Protein AF-A0A7L7L182-F1 (afdb_monomer)

InterPro domains:
  IPR011465 Protein of unknown function DUF1571 [PF07608] (15-126)
  IPR018392 LysM domain [PF01476] (135-178)
  IPR018392 LysM domain [PS51782] (133-177)
  IPR018392 LysM domain [SM00257] (134-178)
  IPR018392 LysM domain [cd00118] (135-177)
  IPR036779 LysM domain superfamily [G3DSA:3.10.350.10] (133-178)
  IPR036779 LysM domain superfamily [SSF54106] (133-178)

Radius of gyration: 18.51 Å; Cα contacts (8 Å, |Δi|>4): 443; chains: 1; bounding box: 41×44×46 Å

pLDDT: mean 95.3, std 3.9, range [69.94, 98.88]

Structure (mmCIF, N/CA/C/O backbone):
data_AF-A0A7L7L182-F1
#
_entry.id   AF-A0A7L7L182-F1
#
loop_
_atom_site.group_PDB
_atom_site.id
_atom_site.type_symbol
_atom_site.label_atom_id
_atom_site.label_alt_id
_atom_site.label_comp_id
_atom_site.label_asym_id
_atom_site.label_entity_id
_atom_site.label_seq_id
_atom_site.pdbx_PDB_ins_code
_atom_site.Cartn_x
_atom_site.Cartn_y
_atom_site.Cartn_z
_atom_site.occupancy
_atom_site.B_iso_or_equiv
_atom_site.auth_seq_id
_atom_site.auth_comp_id
_atom_site.auth_asym_id
_atom_site.auth_atom_id
_atom_site.pdbx_PDB_model_num
ATOM 1 N N . MET A 1 1 ? -1.180 -6.495 -11.553 1.00 95.94 1 MET A N 1
ATOM 2 C CA . MET A 1 1 ? -2.083 -6.168 -10.431 1.00 95.94 1 MET A CA 1
ATOM 3 C C . MET A 1 1 ? -3.280 -5.394 -10.960 1.00 95.94 1 MET A C 1
ATOM 5 O O . MET A 1 1 ? -3.094 -4.509 -11.789 1.00 95.94 1 MET A O 1
ATOM 9 N N . LYS A 1 2 ? -4.484 -5.739 -10.506 1.00 97.56 2 LYS A N 1
ATOM 10 C CA . LYS A 1 2 ? -5.722 -4.986 -10.749 1.00 97.56 2 LYS A CA 1
ATOM 11 C C . LYS A 1 2 ? -6.241 -4.442 -9.426 1.00 97.56 2 LYS A C 1
ATOM 13 O O . LYS A 1 2 ? -6.093 -5.118 -8.407 1.00 97.56 2 LYS A O 1
ATOM 18 N N . ASP A 1 3 ? -6.824 -3.253 -9.447 1.00 96.81 3 ASP A N 1
ATOM 19 C CA . ASP A 1 3 ? -7.339 -2.599 -8.250 1.00 96.81 3 ASP A CA 1
ATOM 20 C C . ASP A 1 3 ? -8.688 -1.911 -8.470 1.00 96.81 3 ASP A C 1
ATOM 22 O O . ASP A 1 3 ? -8.999 -1.447 -9.567 1.00 96.81 3 ASP A O 1
ATOM 26 N N . TRP A 1 4 ? -9.489 -1.868 -7.406 1.00 97.12 4 TRP A N 1
ATOM 27 C CA . TRP A 1 4 ? -10.745 -1.127 -7.325 1.00 97.12 4 TRP A CA 1
ATOM 28 C C . TRP A 1 4 ? -10.774 -0.346 -6.019 1.00 97.12 4 TRP A C 1
ATOM 30 O O . TRP A 1 4 ? -10.629 -0.937 -4.955 1.00 97.12 4 TRP A O 1
ATOM 40 N N . GLU A 1 5 ? -11.010 0.959 -6.083 1.00 96.50 5 GLU A N 1
ATOM 41 C CA . GLU A 1 5 ? -10.969 1.863 -4.929 1.00 96.50 5 GLU A CA 1
ATOM 42 C C . GLU A 1 5 ? -12.262 2.687 -4.853 1.00 96.50 5 GLU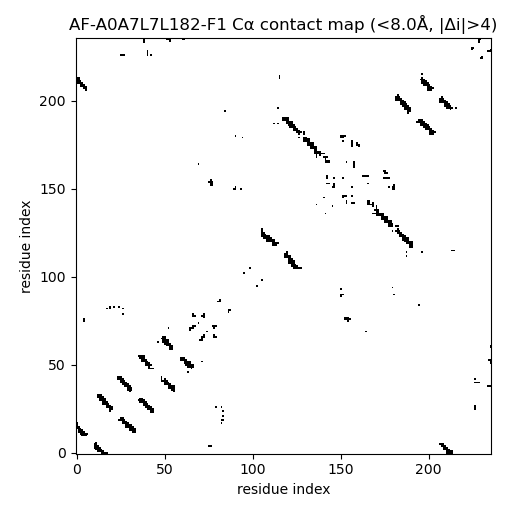 A C 1
ATOM 44 O O . GLU A 1 5 ? -12.635 3.357 -5.825 1.00 96.50 5 GLU A O 1
ATOM 49 N N . ARG A 1 6 ? -12.939 2.684 -3.699 1.00 95.44 6 ARG A N 1
ATOM 50 C CA . ARG A 1 6 ? -14.055 3.598 -3.416 1.00 95.44 6 ARG A CA 1
ATOM 51 C C . ARG A 1 6 ? -13.510 5.006 -3.181 1.00 95.44 6 ARG A C 1
ATOM 53 O O . ARG A 1 6 ? -12.700 5.209 -2.288 1.00 95.44 6 ARG A O 1
ATOM 60 N N . ARG A 1 7 ? -14.033 6.008 -3.893 1.00 86.19 7 ARG A N 1
ATOM 61 C CA . ARG A 1 7 ? -13.795 7.435 -3.594 1.00 86.19 7 ARG A CA 1
ATOM 62 C C . ARG A 1 7 ? -15.117 8.169 -3.401 1.00 86.19 7 ARG A C 1
ATOM 64 O O . ARG A 1 7 ? -16.138 7.704 -3.900 1.00 86.19 7 ARG A O 1
ATOM 71 N N . GLU A 1 8 ? -15.081 9.332 -2.740 1.00 73.12 8 GLU A N 1
ATOM 72 C CA . GLU A 1 8 ? -16.271 10.139 -2.385 1.00 73.12 8 GLU A CA 1
ATOM 73 C C . GLU A 1 8 ? -17.309 10.260 -3.515 1.00 73.12 8 GLU A C 1
ATOM 75 O O . GLU A 1 8 ? -18.500 10.170 -3.247 1.00 73.12 8 GLU A O 1
ATOM 80 N N . ASN A 1 9 ? -16.871 10.413 -4.773 1.00 69.94 9 ASN A N 1
ATOM 81 C CA . ASN A 1 9 ? -17.766 10.679 -5.907 1.00 69.94 9 ASN A CA 1
ATOM 82 C C . ASN A 1 9 ? -17.691 9.650 -7.049 1.00 69.94 9 ASN A C 1
ATOM 84 O O . ASN A 1 9 ? -18.385 9.811 -8.051 1.00 69.94 9 ASN A O 1
ATOM 88 N N . ARG A 1 10 ? -16.817 8.637 -6.961 1.00 76.44 10 ARG A N 1
ATO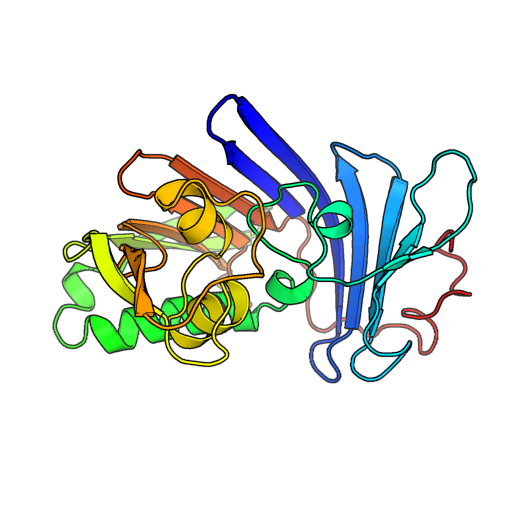M 89 C CA . ARG A 1 10 ? -16.668 7.596 -7.995 1.00 76.44 10 ARG A CA 1
ATOM 90 C C . ARG A 1 10 ? -15.825 6.428 -7.505 1.00 76.44 10 ARG A C 1
ATOM 92 O O . ARG A 1 10 ? -14.875 6.627 -6.753 1.00 76.44 10 ARG A O 1
ATOM 99 N N . ASN A 1 11 ? -16.093 5.240 -8.028 1.00 85.62 11 ASN A N 1
ATOM 100 C CA . ASN A 1 11 ? -15.135 4.144 -7.944 1.00 85.62 11 ASN A CA 1
ATOM 101 C C . ASN A 1 11 ? -14.026 4.365 -8.978 1.00 85.62 11 ASN A C 1
ATOM 103 O O . ASN A 1 11 ? -14.279 4.862 -10.079 1.00 85.62 11 ASN A O 1
ATOM 107 N N . ARG A 1 12 ? -12.792 4.022 -8.616 1.00 90.19 12 ARG A N 1
ATOM 108 C CA . ARG A 1 12 ? -11.666 3.954 -9.548 1.00 90.19 12 ARG A CA 1
ATOM 109 C C . ARG A 1 12 ? -11.323 2.500 -9.799 1.00 90.19 12 ARG A C 1
ATOM 111 O O . ARG A 1 12 ? -11.299 1.714 -8.862 1.00 90.19 12 ARG A O 1
ATOM 118 N N . GLU A 1 13 ? -10.996 2.203 -11.048 1.00 94.62 13 GLU A N 1
ATOM 119 C CA . GLU A 1 13 ? -10.344 0.959 -11.434 1.00 94.62 13 GLU A CA 1
ATOM 120 C C . GLU A 1 13 ? -8.912 1.252 -11.882 1.00 94.62 13 GLU A C 1
ATOM 122 O O . GLU A 1 13 ? -8.647 2.260 -12.554 1.00 94.62 13 GLU A O 1
ATOM 127 N N . GLY A 1 14 ? -7.998 0.370 -11.505 1.00 95.06 14 GLY A N 1
ATOM 128 C CA . GLY A 1 14 ? -6.592 0.425 -11.858 1.00 95.06 14 GLY A CA 1
ATOM 129 C C . GLY A 1 14 ? -6.098 -0.913 -12.388 1.00 95.06 14 GLY A C 1
ATOM 130 O O . GLY A 1 14 ? -6.619 -1.986 -12.081 1.00 95.06 14 GLY A O 1
ATOM 131 N N . GLU A 1 15 ? -5.093 -0.833 -13.249 1.00 97.31 15 GLU A N 1
ATOM 132 C CA . GLU A 1 15 ? -4.389 -1.993 -13.776 1.00 97.31 15 GLU A CA 1
ATOM 133 C C . GLU A 1 15 ? -2.936 -1.594 -13.989 1.00 97.31 15 GLU A C 1
ATOM 135 O O . GLU A 1 15 ? -2.656 -0.573 -14.621 1.00 97.31 15 GLU A O 1
ATOM 140 N N . GLN A 1 16 ? -2.016 -2.364 -13.419 1.00 96.25 16 GLN A N 1
ATOM 141 C CA . GLN A 1 16 ? -0.596 -2.035 -13.403 1.00 96.25 16 GLN A CA 1
ATOM 142 C C . GLN A 1 16 ? 0.287 -3.280 -13.363 1.00 96.25 16 GLN A C 1
ATOM 144 O O . GLN A 1 16 ? -0.064 -4.300 -12.762 1.00 96.25 16 GLN A O 1
ATOM 149 N N . HIS A 1 17 ? 1.457 -3.180 -13.984 1.00 97.12 17 HIS A N 1
ATOM 150 C CA . HIS A 1 17 ? 2.510 -4.188 -13.941 1.00 97.12 17 HIS A CA 1
ATOM 151 C C . HIS A 1 17 ? 3.592 -3.685 -12.998 1.00 97.12 17 HIS A C 1
ATOM 153 O O . HIS A 1 17 ? 4.127 -2.600 -13.202 1.00 97.12 17 HIS A O 1
ATOM 159 N N . ILE A 1 18 ? 3.883 -4.453 -11.952 1.00 96.50 18 ILE A N 1
ATOM 160 C CA . ILE A 1 18 ? 4.802 -4.040 -10.895 1.00 96.50 18 ILE A CA 1
ATOM 161 C C . ILE A 1 18 ? 5.918 -5.073 -10.803 1.00 96.50 18 ILE A C 1
ATOM 163 O O . ILE A 1 18 ? 5.650 -6.273 -10.780 1.00 96.50 18 ILE A O 1
ATOM 167 N N . LYS A 1 19 ? 7.158 -4.596 -10.719 1.00 97.19 19 LYS A N 1
ATOM 168 C CA . LYS A 1 19 ? 8.326 -5.396 -10.345 1.00 97.19 19 LYS A CA 1
ATOM 169 C C . LYS A 1 19 ? 8.918 -4.816 -9.074 1.00 97.19 19 LYS A C 1
ATOM 171 O O . LYS A 1 19 ? 9.042 -3.598 -8.955 1.00 97.19 19 LYS A O 1
ATOM 176 N N . VAL A 1 20 ? 9.298 -5.684 -8.144 1.00 96.62 20 VAL A N 1
ATOM 177 C CA . VAL A 1 20 ? 9.844 -5.278 -6.849 1.00 96.62 20 VAL A CA 1
ATOM 178 C C . VAL A 1 20 ? 11.090 -6.093 -6.534 1.00 96.62 20 VAL A C 1
ATOM 180 O O . VAL A 1 20 ? 11.053 -7.319 -6.594 1.00 96.62 20 VAL A O 1
ATOM 183 N N . ASN A 1 21 ? 12.165 -5.415 -6.140 1.00 96.00 21 ASN A N 1
ATOM 184 C CA . ASN A 1 21 ? 13.260 -6.019 -5.385 1.00 96.00 21 ASN A CA 1
ATOM 185 C C . ASN A 1 21 ? 13.066 -5.668 -3.905 1.00 96.00 21 ASN A C 1
ATOM 187 O O . ASN A 1 21 ? 12.826 -4.507 -3.586 1.00 96.00 21 ASN A O 1
ATOM 191 N N . ILE A 1 22 ? 13.129 -6.647 -2.998 1.00 92.94 22 ILE A N 1
ATOM 192 C CA . ILE A 1 22 ? 12.783 -6.429 -1.579 1.00 92.94 22 ILE A CA 1
ATOM 193 C C . ILE A 1 22 ? 13.937 -5.809 -0.791 1.00 92.94 22 ILE A C 1
ATOM 195 O O . ILE A 1 22 ? 13.710 -4.940 0.050 1.00 92.94 22 ILE A O 1
ATOM 199 N N . SER A 1 23 ? 15.167 -6.258 -1.047 1.00 92.31 23 SER A N 1
ATOM 200 C CA . SER A 1 23 ? 16.356 -5.811 -0.324 1.00 92.31 23 SER A CA 1
ATOM 201 C C . SER A 1 23 ? 17.552 -5.727 -1.276 1.00 92.31 23 SER A C 1
ATOM 203 O O . SER A 1 23 ? 18.000 -6.767 -1.766 1.00 92.31 23 SER A O 1
ATOM 205 N N . PRO A 1 24 ? 18.061 -4.519 -1.582 1.00 93.62 24 PRO A N 1
ATOM 206 C CA . PRO A 1 24 ? 17.484 -3.201 -1.254 1.00 93.62 24 PRO A CA 1
ATOM 207 C C . PRO A 1 24 ? 16.100 -2.985 -1.895 1.00 93.62 24 PRO A C 1
ATOM 209 O O . PRO A 1 24 ? 15.806 -3.586 -2.926 1.00 93.62 24 PRO A O 1
ATOM 212 N N . PHE A 1 25 ? 15.246 -2.130 -1.320 1.00 95.50 25 PHE A N 1
ATOM 213 C CA . PHE A 1 25 ? 13.906 -1.925 -1.880 1.00 95.50 25 PHE A CA 1
ATOM 214 C C . PHE A 1 25 ? 13.987 -1.143 -3.197 1.00 95.50 25 PHE A C 1
ATOM 216 O O . PHE A 1 25 ? 14.401 0.016 -3.202 1.00 95.50 25 PHE A O 1
ATOM 223 N N . TRP A 1 26 ? 13.587 -1.759 -4.307 1.00 97.00 26 TRP A N 1
ATOM 224 C CA . TRP A 1 26 ? 13.453 -1.117 -5.618 1.00 97.00 26 TRP A CA 1
ATOM 225 C C . TRP A 1 26 ? 12.103 -1.472 -6.215 1.00 97.00 26 TRP A C 1
ATOM 227 O O . TRP A 1 26 ? 11.601 -2.577 -6.013 1.00 97.00 26 TRP A O 1
ATOM 237 N N . VAL A 1 27 ? 11.528 -0.553 -6.977 1.00 97.25 27 VAL A N 1
ATOM 238 C CA . VAL A 1 27 ? 10.212 -0.751 -7.572 1.00 97.25 27 VAL A CA 1
ATOM 239 C C . VAL A 1 27 ? 10.144 -0.102 -8.941 1.00 97.25 27 VAL A C 1
ATOM 241 O O . VAL A 1 27 ? 10.556 1.041 -9.135 1.00 97.25 27 VAL A O 1
ATOM 244 N N . TYR A 1 28 ? 9.609 -0.869 -9.878 1.00 97.75 28 TYR A N 1
ATOM 245 C CA . TYR A 1 28 ? 9.181 -0.410 -11.184 1.00 97.75 28 TYR A CA 1
ATOM 246 C C . TYR A 1 28 ? 7.677 -0.644 -11.295 1.00 97.75 28 TYR A C 1
ATOM 248 O O . TYR A 1 28 ? 7.191 -1.719 -10.931 1.00 97.75 28 TYR A O 1
ATOM 256 N N . ALA A 1 29 ? 6.949 0.345 -11.800 1.00 97.25 29 ALA A N 1
ATOM 257 C CA . ALA A 1 29 ? 5.527 0.240 -12.080 1.00 97.25 29 ALA A CA 1
ATOM 258 C C . ALA A 1 29 ? 5.217 0.795 -13.471 1.00 97.25 29 ALA A C 1
ATOM 260 O O . ALA A 1 29 ? 5.574 1.928 -13.781 1.00 97.25 29 ALA A O 1
ATOM 261 N N . TYR A 1 30 ? 4.499 0.014 -14.272 1.00 97.44 30 TYR A N 1
ATOM 262 C CA . TYR A 1 30 ? 3.854 0.449 -15.507 1.00 97.44 30 TYR A CA 1
ATOM 263 C C . TYR A 1 30 ? 2.346 0.499 -15.289 1.00 97.44 30 TYR A C 1
ATOM 265 O O . TYR A 1 30 ? 1.744 -0.480 -14.840 1.00 97.44 30 TYR A O 1
ATOM 273 N N . ILE A 1 31 ? 1.720 1.614 -15.645 1.00 96.62 31 ILE A N 1
ATOM 274 C CA . ILE A 1 31 ? 0.282 1.818 -15.499 1.00 96.62 31 ILE A CA 1
ATOM 275 C C . ILE A 1 31 ? -0.411 1.469 -16.817 1.00 96.62 31 ILE A C 1
ATOM 277 O O . ILE A 1 31 ? -0.198 2.118 -17.838 1.00 96.62 31 ILE A O 1
ATOM 281 N N . ALA A 1 32 ? -1.284 0.463 -16.797 1.00 97.19 32 ALA A N 1
ATOM 282 C CA . ALA A 1 32 ? -2.162 0.125 -17.916 1.00 97.19 32 ALA A CA 1
ATOM 283 C C . ALA A 1 32 ? -3.500 0.883 -17.839 1.00 97.19 32 ALA A C 1
ATOM 285 O O . ALA A 1 32 ? -4.058 1.247 -18.875 1.00 97.19 32 ALA A O 1
ATOM 286 N N . LYS A 1 33 ? -3.996 1.163 -16.622 1.00 94.94 33 LYS A N 1
ATOM 287 C CA . LYS A 1 33 ? -5.188 1.988 -16.348 1.00 94.94 33 LYS A CA 1
ATOM 288 C C . LYS A 1 33 ? -5.035 2.800 -15.053 1.00 94.94 33 LYS A C 1
ATOM 290 O O . LYS A 1 33 ? -4.471 2.289 -14.088 1.00 94.94 33 LYS A O 1
ATOM 295 N N . PRO A 1 34 ? -5.592 4.025 -14.977 1.00 91.75 34 PRO A N 1
ATOM 296 C CA . PRO A 1 34 ? -6.265 4.761 -16.055 1.00 91.75 34 PRO A CA 1
ATOM 297 C C . PRO A 1 34 ? -5.287 5.489 -16.995 1.00 91.75 34 PRO A C 1
ATOM 299 O O . PRO A 1 34 ? -5.640 5.793 -18.130 1.00 91.75 34 PRO A O 1
ATOM 302 N N . SER A 1 35 ? -4.059 5.749 -16.543 1.00 92.94 35 SER A N 1
ATOM 303 C CA . SER A 1 35 ? -3.058 6.533 -17.276 1.00 92.94 35 SER A CA 1
ATOM 304 C C . SER A 1 35 ? -2.110 5.618 -18.047 1.00 92.94 35 SER A C 1
ATOM 306 O O . SER A 1 35 ? -0.971 5.406 -17.636 1.00 92.94 35 SER A O 1
ATOM 308 N N . LYS A 1 36 ? -2.611 5.022 -19.134 1.00 95.44 36 LYS A N 1
ATOM 309 C CA . LYS A 1 36 ? -1.870 4.022 -19.911 1.00 95.44 36 LYS A CA 1
ATOM 310 C C . LYS A 1 36 ? -0.493 4.537 -20.350 1.00 95.44 36 LYS A C 1
ATOM 312 O O . LYS A 1 36 ? -0.388 5.573 -21.004 1.00 95.44 36 LYS A O 1
ATOM 317 N N . GLY A 1 37 ? 0.540 3.755 -20.056 1.00 95.62 37 GLY A N 1
ATOM 318 C CA . GLY A 1 37 ? 1.919 4.023 -20.455 1.00 95.62 37 GLY A CA 1
ATOM 319 C C . GLY A 1 37 ? 2.714 4.879 -19.477 1.00 95.62 37 GLY A C 1
ATOM 320 O O . GLY A 1 37 ? 3.901 5.068 -19.706 1.00 95.62 37 GLY A O 1
ATOM 321 N N . VAL A 1 38 ? 2.108 5.364 -18.386 1.00 96.25 38 VAL A N 1
ATOM 322 C CA . VAL A 1 38 ? 2.893 5.978 -17.308 1.00 96.25 38 VAL A CA 1
ATOM 323 C C . VAL A 1 38 ? 3.812 4.922 -16.703 1.00 96.25 38 VAL A C 1
ATOM 325 O O . VAL A 1 38 ? 3.350 3.841 -16.331 1.00 96.25 38 VAL A O 1
ATOM 328 N N . GLU A 1 39 ? 5.089 5.257 -16.561 1.00 97.25 39 GLU A N 1
ATOM 329 C CA . GLU A 1 39 ? 6.082 4.426 -15.883 1.00 97.25 39 GLU A CA 1
ATOM 330 C C . GLU A 1 39 ? 6.654 5.156 -14.670 1.00 97.25 39 GLU A C 1
ATOM 332 O O . GLU A 1 39 ? 6.846 6.373 -14.688 1.00 97.25 39 GLU A O 1
ATOM 337 N N . ALA A 1 40 ? 6.937 4.409 -13.609 1.00 97.31 40 ALA A N 1
ATOM 338 C CA . ALA A 1 40 ? 7.574 4.903 -12.399 1.00 97.31 40 ALA A CA 1
ATOM 339 C C . ALA A 1 40 ? 8.704 3.959 -11.982 1.00 97.31 40 ALA A C 1
ATOM 341 O O . ALA A 1 40 ? 8.505 2.748 -11.912 1.00 97.31 40 ALA A O 1
ATOM 342 N N . LEU A 1 41 ? 9.876 4.517 -11.684 1.00 98.06 41 LEU A N 1
ATOM 343 C CA . LEU A 1 41 ? 11.048 3.791 -11.208 1.00 98.06 41 LEU A CA 1
ATOM 344 C C . LEU A 1 41 ? 11.586 4.459 -9.946 1.00 98.06 41 LEU A C 1
ATOM 346 O O . LEU A 1 41 ? 11.868 5.659 -9.923 1.00 98.06 41 LEU A O 1
ATOM 350 N N . TRP A 1 42 ? 11.749 3.674 -8.888 1.00 97.94 42 TRP A N 1
ATOM 351 C CA . TRP A 1 42 ? 12.303 4.143 -7.626 1.00 97.94 42 TRP A CA 1
ATOM 352 C C . TRP A 1 42 ? 13.306 3.141 -7.065 1.00 97.94 42 TRP A C 1
ATOM 354 O O . TRP A 1 42 ? 13.071 1.929 -7.078 1.00 97.94 42 TRP A O 1
ATOM 364 N N . ARG A 1 43 ? 14.420 3.661 -6.539 1.00 96.88 43 ARG A N 1
ATOM 365 C CA . ARG A 1 43 ? 15.453 2.876 -5.867 1.00 96.88 43 ARG A CA 1
ATOM 366 C C . ARG A 1 43 ? 15.816 3.501 -4.526 1.00 96.88 43 ARG A C 1
ATOM 368 O O . ARG A 1 43 ? 16.098 4.697 -4.452 1.00 96.88 43 ARG A O 1
ATOM 375 N N . GLN A 1 44 ? 15.852 2.681 -3.481 1.00 95.56 44 GLN A N 1
ATOM 376 C CA . GLN A 1 44 ? 16.231 3.111 -2.141 1.00 95.56 44 GLN A CA 1
ATOM 377 C C . GLN A 1 44 ? 17.624 3.748 -2.114 1.00 95.56 44 GLN A C 1
ATOM 379 O O . GLN A 1 44 ? 18.602 3.126 -2.521 1.00 95.56 44 GLN A O 1
ATOM 384 N N . GLY A 1 45 ? 17.709 4.971 -1.581 1.00 95.50 45 GLY A N 1
ATOM 385 C CA . GLY A 1 45 ? 18.970 5.692 -1.397 1.00 95.50 45 GLY A CA 1
ATOM 386 C C . GLY A 1 45 ? 19.529 6.355 -2.658 1.00 95.50 45 GLY A C 1
ATOM 387 O O . GLY A 1 45 ? 20.552 7.029 -2.574 1.00 95.50 45 GLY A O 1
ATOM 388 N N . GLU A 1 46 ? 18.865 6.221 -3.808 1.00 96.00 46 GLU A N 1
ATOM 389 C CA . GLU A 1 46 ? 19.291 6.828 -5.072 1.00 96.00 46 GLU A CA 1
ATOM 390 C C . GLU A 1 46 ? 18.376 7.990 -5.476 1.00 96.00 46 GLU A C 1
ATOM 392 O O . GLU A 1 46 ? 17.294 8.172 -4.920 1.00 96.00 46 GLU A O 1
ATOM 397 N N . ASN A 1 47 ? 18.815 8.809 -6.440 1.00 96.38 47 ASN A N 1
ATOM 398 C CA . ASN A 1 47 ? 18.034 9.926 -6.991 1.00 96.38 47 ASN A CA 1
ATOM 399 C C . ASN A 1 47 ? 17.459 10.883 -5.922 1.00 96.38 47 ASN A C 1
ATOM 401 O O . ASN A 1 47 ? 16.340 11.379 -6.040 1.00 96.38 47 ASN A O 1
ATOM 405 N N . ASN A 1 48 ? 18.196 11.118 -4.831 1.00 96.75 48 ASN A N 1
ATOM 406 C CA . ASN A 1 48 ? 17.716 11.886 -3.674 1.00 96.75 48 ASN A CA 1
ATOM 407 C C . ASN A 1 48 ? 16.371 11.364 -3.114 1.00 96.75 48 ASN A C 1
ATOM 409 O O . ASN A 1 48 ? 15.528 12.151 -2.686 1.00 96.75 48 ASN A O 1
ATOM 413 N N . ASN A 1 49 ? 16.160 10.042 -3.160 1.00 95.00 49 ASN A N 1
ATOM 414 C CA . ASN A 1 49 ? 14.926 9.325 -2.818 1.00 95.00 49 ASN A CA 1
ATOM 415 C C . ASN A 1 49 ? 13.682 9.735 -3.630 1.00 95.00 49 ASN A C 1
ATOM 417 O O . ASN A 1 49 ? 12.557 9.416 -3.236 1.00 95.00 49 ASN A O 1
ATOM 421 N N . LYS A 1 50 ? 13.866 10.404 -4.773 1.00 97.25 50 LYS A N 1
ATOM 422 C CA . LYS A 1 50 ? 12.786 10.747 -5.703 1.00 97.25 50 LYS A CA 1
ATOM 423 C C . LYS A 1 50 ? 12.459 9.579 -6.625 1.00 97.25 50 LYS A C 1
ATOM 425 O O . LYS A 1 50 ? 13.334 8.804 -7.011 1.00 97.25 50 LYS A O 1
ATOM 430 N N . VAL A 1 51 ? 11.193 9.487 -7.018 1.00 97.50 51 VAL A N 1
ATOM 431 C CA . VAL A 1 51 ? 10.746 8.565 -8.065 1.00 97.50 51 VAL A CA 1
ATOM 432 C C . VAL A 1 51 ? 10.948 9.219 -9.430 1.00 97.50 51 VAL A C 1
ATOM 434 O O . VAL A 1 51 ? 10.598 10.384 -9.625 1.00 97.50 51 VAL A O 1
ATOM 437 N N . LEU A 1 52 ? 11.530 8.474 -10.365 1.00 97.75 52 LEU A N 1
ATOM 438 C CA . LEU A 1 52 ? 11.595 8.853 -11.769 1.00 97.75 52 LEU A CA 1
ATOM 439 C C . LEU A 1 52 ? 10.275 8.451 -12.428 1.00 97.75 52 LEU A C 1
ATOM 441 O O . LEU A 1 52 ? 9.909 7.280 -12.390 1.00 97.75 52 LEU A O 1
ATOM 445 N N . VAL A 1 53 ? 9.553 9.409 -13.000 1.00 97.06 53 VAL A N 1
ATOM 446 C CA . VAL A 1 53 ? 8.246 9.183 -13.627 1.00 97.06 53 VAL A CA 1
ATOM 447 C C . VAL A 1 53 ? 8.299 9.585 -15.090 1.00 97.06 53 VAL A C 1
ATOM 449 O O . VAL A 1 53 ? 8.580 10.743 -15.393 1.00 97.06 53 VAL A O 1
ATOM 452 N N . HIS A 1 54 ? 7.973 8.653 -15.980 1.00 96.44 54 HIS A N 1
ATOM 453 C CA . HIS A 1 54 ? 7.701 8.936 -17.382 1.00 96.44 54 HIS A CA 1
ATOM 454 C C . HIS A 1 54 ? 6.180 9.054 -17.575 1.00 96.44 54 HIS A C 1
ATOM 456 O O . HIS A 1 54 ? 5.470 8.062 -17.409 1.00 96.44 54 HIS A O 1
ATOM 462 N N . PRO A 1 55 ? 5.634 10.241 -17.895 1.00 93.44 55 PRO A N 1
ATOM 463 C CA . PRO A 1 55 ? 4.188 10.450 -17.942 1.00 93.44 55 PRO A CA 1
ATOM 464 C C . PRO A 1 55 ? 3.513 9.897 -19.208 1.00 93.44 55 PRO A C 1
ATOM 466 O O . PRO A 1 55 ? 2.286 9.848 -19.250 1.00 93.44 55 PRO A O 1
ATOM 469 N N . ASN A 1 56 ? 4.276 9.520 -20.245 1.00 93.06 56 ASN A N 1
ATOM 470 C CA . ASN A 1 56 ? 3.750 9.133 -21.562 1.00 93.06 56 ASN A CA 1
ATOM 471 C C . ASN A 1 56 ? 2.783 10.179 -22.167 1.00 93.06 56 ASN A C 1
ATOM 473 O O . ASN A 1 56 ? 1.794 9.871 -22.831 1.00 93.06 56 ASN A O 1
ATOM 477 N N . SER A 1 57 ? 3.064 11.456 -21.914 1.00 90.06 57 SER A N 1
ATOM 478 C CA . SER A 1 57 ? 2.314 12.598 -22.433 1.00 90.06 57 SER A CA 1
ATOM 479 C C . SER A 1 57 ? 3.233 13.807 -22.563 1.00 90.06 57 SER A C 1
ATOM 481 O O . SER A 1 57 ? 4.241 13.880 -21.858 1.00 90.06 57 SER A O 1
ATOM 483 N N . PHE A 1 58 ? 2.872 14.782 -23.407 1.00 85.00 58 PHE A N 1
ATOM 484 C CA . PHE A 1 58 ? 3.615 16.041 -23.548 1.00 85.00 58 PHE A CA 1
ATOM 485 C C . PHE A 1 58 ? 3.935 16.653 -22.165 1.00 85.00 58 PHE A C 1
ATOM 487 O O . PHE A 1 58 ? 3.027 16.740 -21.333 1.00 85.00 58 PHE A O 1
ATOM 494 N N . PRO A 1 59 ? 5.192 17.057 -21.885 1.00 83.75 59 PRO A N 1
ATOM 495 C CA . PRO A 1 59 ? 6.302 17.245 -22.830 1.00 83.75 59 PRO A CA 1
ATOM 496 C C . PRO A 1 59 ? 7.143 15.994 -23.166 1.00 83.75 59 PRO A C 1
ATOM 498 O O . PRO A 1 59 ? 8.204 16.139 -23.758 1.00 83.75 59 PRO A O 1
ATOM 501 N N . TYR A 1 60 ? 6.684 14.780 -22.841 1.00 85.94 60 TYR A N 1
ATOM 502 C CA . TYR A 1 60 ? 7.370 13.504 -23.119 1.00 85.94 60 TYR A CA 1
ATOM 503 C C . TYR A 1 60 ? 8.774 13.407 -22.502 1.00 85.94 60 TYR A C 1
ATOM 505 O O . TYR A 1 60 ? 9.663 12.756 -23.043 1.00 85.94 60 TYR A O 1
ATOM 513 N N . ILE A 1 61 ? 8.964 14.050 -21.348 1.00 92.62 61 ILE A N 1
ATOM 514 C CA . ILE A 1 61 ? 10.192 13.964 -20.553 1.00 92.62 61 ILE A CA 1
ATOM 515 C C . ILE A 1 61 ? 9.914 13.252 -19.234 1.00 92.62 61 ILE A C 1
ATOM 517 O O . ILE A 1 61 ? 8.835 13.396 -18.652 1.00 92.62 61 ILE A O 1
ATOM 521 N N . SER A 1 62 ? 10.921 12.549 -18.732 1.00 95.81 62 SER A N 1
ATOM 522 C CA . SER A 1 62 ? 10.875 11.950 -17.402 1.00 95.81 62 SER A CA 1
ATOM 523 C C . SER A 1 62 ? 11.156 12.983 -16.310 1.00 95.81 62 SER A C 1
ATOM 525 O O . SER A 1 62 ? 12.002 13.868 -16.463 1.00 95.81 62 SER A O 1
ATOM 527 N N . LEU A 1 63 ? 10.441 12.868 -15.192 1.00 96.00 63 LEU A N 1
ATOM 528 C CA . LEU A 1 63 ? 10.444 13.822 -14.085 1.00 96.00 63 LEU A CA 1
ATOM 529 C C . LEU A 1 63 ? 10.888 13.147 -12.786 1.00 96.00 63 LEU A C 1
ATOM 531 O O . LEU A 1 63 ? 10.452 12.043 -12.476 1.00 96.00 63 LEU A O 1
ATOM 535 N N . ASN A 1 64 ? 11.698 13.844 -11.987 1.00 97.25 64 ASN A N 1
ATOM 536 C CA . ASN A 1 64 ? 12.063 13.406 -10.638 1.00 97.25 64 ASN A CA 1
ATOM 537 C C . ASN A 1 64 ? 11.085 13.999 -9.620 1.00 97.25 64 ASN A C 1
ATOM 539 O O . ASN A 1 64 ? 11.183 15.182 -9.278 1.00 97.25 64 ASN A O 1
ATOM 543 N N . LEU A 1 65 ? 10.155 13.178 -9.137 1.00 96.31 65 LEU A N 1
ATOM 544 C CA . LEU A 1 65 ? 9.050 13.592 -8.274 1.00 96.31 65 LEU A CA 1
ATOM 545 C C . LEU A 1 65 ? 9.192 13.040 -6.853 1.00 96.31 65 LEU A C 1
ATOM 547 O O . LEU A 1 65 ? 9.848 12.027 -6.613 1.00 96.31 65 LEU A O 1
ATOM 551 N N . ASP A 1 66 ? 8.561 13.717 -5.897 1.00 94.56 66 ASP A N 1
ATOM 552 C CA . ASP A 1 66 ? 8.389 13.186 -4.544 1.00 94.56 66 ASP A CA 1
ATOM 553 C C . ASP A 1 66 ? 7.442 11.967 -4.597 1.00 94.56 66 ASP A C 1
ATOM 555 O O . ASP A 1 66 ? 6.301 12.125 -5.047 1.00 94.56 66 ASP A O 1
ATOM 559 N N . PRO A 1 67 ? 7.863 10.767 -4.149 1.00 92.94 67 PRO A N 1
ATOM 560 C CA . PRO A 1 67 ? 7.018 9.570 -4.154 1.00 92.94 67 PRO A CA 1
ATOM 561 C C . PRO A 1 67 ? 5.759 9.692 -3.278 1.00 92.94 67 PRO A C 1
ATOM 563 O O . PRO A 1 67 ? 4.789 8.968 -3.500 1.00 92.94 67 PRO A O 1
ATOM 566 N N . ASN A 1 68 ? 5.744 10.612 -2.309 1.00 90.56 68 ASN A N 1
ATOM 567 C CA . ASN A 1 68 ? 4.571 10.925 -1.492 1.00 90.56 68 ASN A CA 1
ATOM 568 C C . ASN A 1 68 ? 3.709 12.056 -2.080 1.00 90.56 68 ASN A C 1
ATOM 570 O O . ASN A 1 68 ? 2.624 12.341 -1.566 1.00 90.56 68 ASN A O 1
ATOM 574 N N . GLY A 1 69 ? 4.162 12.686 -3.166 1.00 90.12 69 GLY A N 1
ATOM 575 C CA . GLY A 1 69 ? 3.474 13.789 -3.820 1.00 90.12 69 GLY A CA 1
ATOM 576 C 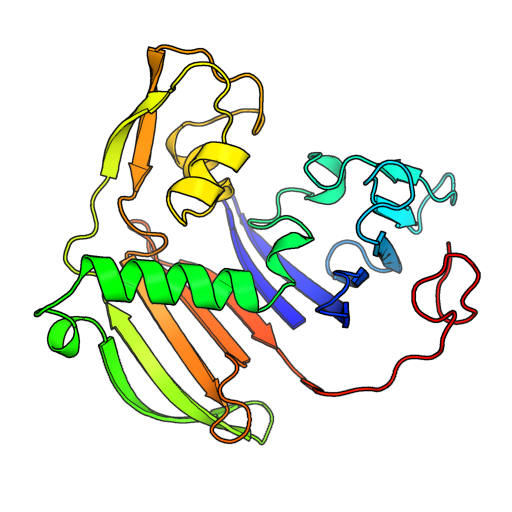C . GLY A 1 69 ? 2.148 13.378 -4.467 1.00 90.12 69 GLY A C 1
ATOM 577 O O . GLY A 1 69 ? 1.972 12.261 -4.963 1.00 90.12 69 GLY A O 1
ATOM 578 N N . SER A 1 70 ? 1.209 14.325 -4.523 1.00 88.06 70 SER A N 1
ATOM 579 C CA . SER A 1 70 ? -0.123 14.121 -5.107 1.00 88.06 70 SER A CA 1
ATOM 580 C C . SER A 1 70 ? -0.086 13.727 -6.587 1.00 88.06 70 SER A C 1
ATOM 582 O O . SER A 1 70 ? -0.948 12.967 -7.022 1.00 88.06 70 SER A O 1
ATOM 584 N N . LEU A 1 71 ? 0.927 14.178 -7.340 1.00 89.75 71 LEU A N 1
ATOM 585 C CA . LEU A 1 71 ? 1.131 13.812 -8.747 1.00 89.75 71 LEU A CA 1
ATOM 586 C C . LEU A 1 71 ? 1.425 12.317 -8.925 1.00 89.75 71 LEU A C 1
ATOM 588 O O . LEU A 1 71 ? 0.832 11.685 -9.792 1.00 89.75 71 LEU A O 1
ATOM 592 N N . VAL A 1 72 ? 2.298 11.750 -8.085 1.00 91.69 72 VAL A N 1
ATOM 593 C CA . VAL A 1 72 ? 2.664 10.325 -8.140 1.00 91.69 72 VAL A CA 1
ATOM 594 C C . VAL A 1 72 ? 1.505 9.469 -7.648 1.00 91.69 72 VAL A C 1
ATOM 596 O O . VAL A 1 72 ? 1.128 8.493 -8.289 1.00 91.69 72 VAL A O 1
ATOM 599 N N . ARG A 1 73 ? 0.892 9.861 -6.526 1.00 89.44 73 ARG A N 1
ATOM 600 C CA . ARG A 1 73 ? -0.245 9.134 -5.958 1.00 89.44 73 ARG A CA 1
ATOM 601 C C . ARG A 1 73 ? -1.475 9.189 -6.868 1.00 89.44 73 ARG A C 1
ATOM 603 O O . ARG A 1 73 ? -2.241 8.236 -6.905 1.00 89.44 73 ARG A O 1
ATOM 610 N N . SER A 1 74 ? -1.714 10.301 -7.567 1.00 86.81 74 SER A N 1
ATOM 611 C CA . SER A 1 74 ? -2.881 10.516 -8.445 1.00 86.81 74 SER A CA 1
ATOM 612 C C . SER A 1 74 ? -4.225 10.131 -7.781 1.00 86.81 74 SER A C 1
ATOM 614 O O . SER A 1 74 ? -5.149 9.544 -8.357 1.00 86.81 74 SER A O 1
ATOM 616 N N . GLY A 1 75 ? -4.313 10.426 -6.481 1.00 86.00 75 GLY A N 1
ATOM 617 C CA . GLY A 1 75 ? -5.445 10.103 -5.614 1.00 86.00 75 GLY A CA 1
ATOM 618 C C . GLY A 1 75 ? -5.608 8.629 -5.223 1.00 86.00 75 GLY A C 1
ATOM 619 O O . GLY A 1 75 ? -6.603 8.333 -4.574 1.00 86.00 75 GLY A O 1
ATOM 620 N N . SER A 1 76 ? -4.700 7.728 -5.627 1.00 90.44 76 SER A N 1
ATOM 621 C CA . SER A 1 76 ? -4.619 6.326 -5.171 1.00 90.44 76 SER A CA 1
ATOM 622 C C . SER A 1 76 ? -4.658 6.230 -3.644 1.00 90.44 76 SER A C 1
ATOM 624 O O . SER A 1 76 ? -4.114 7.100 -2.947 1.00 90.44 76 SER A O 1
ATOM 626 N N . HIS A 1 77 ? -5.270 5.169 -3.122 1.00 94.06 77 HIS A N 1
ATOM 627 C CA . HIS A 1 77 ? -5.311 4.916 -1.684 1.00 94.06 77 HIS A CA 1
ATOM 628 C C . HIS A 1 77 ? -3.912 4.712 -1.100 1.00 94.06 77 HIS A C 1
ATOM 630 O O . HIS A 1 77 ? -3.663 5.120 0.034 1.00 94.06 77 HIS A O 1
ATOM 636 N N . HIS A 1 78 ? -2.986 4.204 -1.919 1.00 92.06 78 HIS A N 1
ATOM 637 C CA . HIS A 1 78 ? -1.593 3.933 -1.559 1.00 92.06 78 HIS A CA 1
ATOM 638 C C . HIS A 1 78 ? -0.587 4.741 -2.375 1.00 92.06 78 HIS A C 1
ATOM 640 O O . HIS A 1 78 ? -0.845 5.101 -3.527 1.00 92.06 78 HIS A O 1
ATOM 646 N N . ASN A 1 79 ? 0.582 5.000 -1.780 1.00 90.75 79 ASN A N 1
ATOM 647 C CA . ASN A 1 79 ? 1.781 5.398 -2.525 1.00 90.75 79 ASN A CA 1
ATOM 648 C C . ASN A 1 79 ? 2.531 4.165 -3.052 1.00 90.75 79 ASN A C 1
ATOM 650 O O . ASN A 1 79 ? 2.185 3.015 -2.788 1.00 90.75 79 ASN A O 1
ATOM 654 N N . LEU A 1 80 ? 3.614 4.436 -3.777 1.00 90.56 80 LEU A N 1
ATOM 655 C CA . LEU A 1 80 ? 4.480 3.433 -4.385 1.00 90.56 80 LEU A CA 1
ATOM 656 C C . LEU A 1 80 ? 5.081 2.434 -3.372 1.00 90.56 80 LEU A C 1
ATOM 658 O O . LEU A 1 80 ? 5.369 1.296 -3.731 1.00 90.56 80 LEU A O 1
ATOM 662 N N . PHE A 1 81 ? 5.251 2.825 -2.104 1.00 91.44 81 PHE A N 1
ATOM 663 C CA . PHE A 1 81 ? 5.880 1.981 -1.082 1.00 91.44 81 PHE A CA 1
ATOM 664 C C . PHE A 1 81 ? 4.994 0.815 -0.631 1.00 91.44 81 PHE A C 1
ATOM 666 O O . PHE A 1 81 ? 5.522 -0.212 -0.206 1.00 91.44 81 PHE A O 1
ATOM 673 N N . ALA A 1 82 ? 3.671 0.921 -0.792 1.00 92.06 82 ALA A N 1
ATOM 674 C CA . ALA A 1 82 ? 2.746 -0.174 -0.499 1.00 92.06 82 ALA A CA 1
ATOM 675 C C . ALA A 1 82 ? 2.923 -1.386 -1.435 1.00 92.06 82 ALA A C 1
ATOM 677 O O . ALA A 1 82 ? 2.419 -2.467 -1.139 1.00 92.06 82 ALA A O 1
ATOM 678 N N . ALA A 1 83 ? 3.676 -1.241 -2.536 1.00 92.06 83 ALA A N 1
ATOM 679 C CA . ALA A 1 83 ? 4.084 -2.362 -3.382 1.00 92.06 83 ALA A CA 1
ATOM 680 C C . ALA A 1 83 ? 5.009 -3.355 -2.652 1.00 92.06 83 ALA A C 1
ATOM 682 O O . ALA A 1 83 ? 5.163 -4.490 -3.101 1.00 92.06 83 ALA A O 1
ATOM 683 N N . ASN A 1 84 ? 5.628 -2.957 -1.534 1.00 92.75 84 ASN A N 1
ATOM 684 C CA . ASN A 1 84 ? 6.387 -3.878 -0.703 1.00 92.75 84 ASN A CA 1
ATOM 685 C C . ASN A 1 84 ? 5.426 -4.828 0.044 1.00 92.75 84 ASN A C 1
ATOM 687 O O . ASN A 1 84 ? 4.652 -4.354 0.878 1.00 92.75 84 ASN A O 1
ATOM 691 N N . PRO A 1 85 ? 5.489 -6.158 -0.156 1.00 89.81 85 PRO A N 1
ATOM 692 C CA . PRO A 1 85 ? 4.603 -7.106 0.527 1.00 89.81 85 PRO A CA 1
ATOM 693 C C . PRO A 1 85 ? 4.699 -7.042 2.061 1.00 89.81 85 PRO A C 1
ATOM 695 O O . PRO A 1 85 ? 3.728 -7.370 2.749 1.00 89.81 85 PRO A O 1
ATOM 698 N N . ASN A 1 86 ? 5.817 -6.551 2.613 1.00 92.19 86 ASN A N 1
ATOM 699 C CA . ASN A 1 86 ? 5.955 -6.328 4.052 1.00 92.19 86 ASN A CA 1
ATOM 700 C C . ASN A 1 86 ? 4.923 -5.331 4.595 1.00 92.19 86 ASN A C 1
ATOM 702 O O . ASN A 1 86 ? 4.478 -5.505 5.725 1.00 92.19 86 ASN A O 1
ATOM 706 N N . TYR A 1 87 ? 4.480 -4.357 3.793 1.00 93.50 87 TYR A N 1
ATOM 707 C CA . TYR A 1 87 ? 3.443 -3.398 4.182 1.00 93.50 87 TYR A CA 1
ATOM 708 C C . TYR A 1 87 ? 2.156 -4.110 4.624 1.00 93.50 87 TYR A C 1
ATOM 710 O O . TYR A 1 87 ? 1.653 -3.899 5.728 1.00 93.50 87 TYR A O 1
ATOM 718 N N . THR A 1 88 ? 1.663 -5.035 3.794 1.00 93.75 88 THR A N 1
ATOM 719 C CA . THR A 1 88 ? 0.451 -5.810 4.105 1.00 93.75 88 THR A CA 1
ATOM 720 C C . THR A 1 88 ? 0.682 -6.732 5.305 1.00 93.75 88 THR A C 1
ATOM 722 O O . THR A 1 88 ? -0.159 -6.825 6.202 1.00 93.75 88 THR A O 1
ATOM 725 N N . ALA A 1 89 ? 1.841 -7.397 5.358 1.00 95.50 89 ALA A N 1
ATOM 726 C CA . ALA A 1 89 ? 2.180 -8.299 6.455 1.00 95.50 89 ALA A CA 1
ATOM 727 C C . ALA A 1 89 ? 2.230 -7.577 7.814 1.00 95.50 89 ALA A C 1
ATOM 729 O O . ALA A 1 89 ? 1.800 -8.129 8.828 1.00 95.50 89 ALA A O 1
ATOM 730 N N . GLU A 1 90 ? 2.728 -6.341 7.847 1.00 96.31 90 GLU A N 1
ATOM 731 C CA . GLU A 1 90 ? 2.797 -5.520 9.053 1.00 96.31 90 GLU A CA 1
ATOM 732 C C . GLU A 1 90 ? 1.417 -5.084 9.551 1.00 96.31 90 GLU A C 1
ATOM 734 O O . GLU A 1 90 ? 1.153 -5.211 10.746 1.00 96.31 90 GLU A O 1
ATOM 739 N N . ILE A 1 91 ? 0.508 -4.688 8.655 1.00 96.94 91 ILE A N 1
ATOM 740 C CA . ILE A 1 91 ? -0.886 -4.359 9.004 1.00 96.94 91 ILE A CA 1
ATOM 741 C C . ILE A 1 91 ? -1.604 -5.569 9.619 1.00 96.94 91 ILE A C 1
ATOM 743 O O . ILE A 1 91 ? -2.265 -5.466 10.659 1.00 96.94 91 ILE A O 1
ATOM 747 N N . ILE A 1 92 ? -1.453 -6.746 9.004 1.00 96.75 92 ILE A N 1
ATOM 748 C CA . ILE A 1 92 ? -2.046 -7.987 9.518 1.00 96.75 92 ILE A CA 1
ATOM 749 C C . ILE A 1 92 ? -1.433 -8.344 10.878 1.00 96.75 92 ILE A C 1
ATOM 751 O O . ILE A 1 92 ? -2.154 -8.718 11.805 1.00 96.75 92 ILE A O 1
ATOM 755 N N . ARG A 1 93 ? -0.112 -8.193 11.029 1.00 96.62 93 ARG A N 1
ATOM 756 C CA . ARG A 1 93 ? 0.604 -8.460 12.283 1.00 96.62 93 ARG A CA 1
ATOM 757 C C . ARG A 1 93 ? 0.182 -7.509 13.403 1.00 96.62 93 ARG A C 1
ATOM 759 O O . ARG A 1 93 ? 0.040 -7.956 14.539 1.00 96.62 93 ARG A O 1
ATOM 766 N N . ASP A 1 94 ? -0.005 -6.226 13.114 1.00 96.62 94 ASP A N 1
ATOM 767 C CA . ASP A 1 94 ? -0.533 -5.253 14.073 1.00 96.62 94 ASP A CA 1
ATOM 768 C C . ASP A 1 94 ? -1.946 -5.641 14.521 1.00 96.62 94 ASP A C 1
ATOM 770 O O . ASP A 1 94 ? -2.219 -5.730 15.720 1.00 96.62 94 ASP A O 1
ATOM 774 N N . THR A 1 95 ? -2.809 -6.000 13.567 1.00 96.38 95 THR A N 1
ATOM 775 C CA . THR A 1 95 ? -4.160 -6.488 13.864 1.00 96.38 95 THR A CA 1
ATOM 776 C C . THR A 1 95 ? -4.111 -7.723 14.766 1.00 96.38 95 THR A C 1
ATOM 778 O O . THR A 1 95 ? -4.759 -7.742 15.810 1.00 96.38 95 THR A O 1
ATOM 781 N N . TYR A 1 96 ? -3.287 -8.720 14.428 1.00 96.00 96 TYR A N 1
ATOM 782 C CA . TYR A 1 96 ? -3.058 -9.918 15.243 1.00 96.00 96 TYR A CA 1
ATOM 783 C C . TYR A 1 96 ? -2.640 -9.575 16.684 1.00 96.00 96 TYR A C 1
ATOM 785 O O . TYR A 1 96 ? -3.207 -10.100 17.645 1.00 96.00 96 TYR A O 1
ATOM 793 N N . LYS A 1 97 ? -1.690 -8.646 16.853 1.00 96.00 97 LYS A N 1
ATOM 794 C CA . LYS A 1 97 ? -1.227 -8.202 18.177 1.00 96.00 97 LYS A CA 1
ATOM 795 C C . LYS A 1 97 ? -2.332 -7.509 18.976 1.00 96.00 97 LYS A C 1
ATOM 797 O O . LYS A 1 97 ? -2.451 -7.759 20.172 1.00 96.00 97 LYS A O 1
ATOM 802 N N . LYS A 1 98 ? -3.141 -6.661 18.331 1.00 94.88 98 LYS A N 1
ATOM 803 C CA . LYS A 1 98 ? -4.244 -5.925 18.972 1.00 94.88 98 LYS A CA 1
ATOM 804 C C . LYS A 1 98 ? -5.360 -6.846 19.466 1.00 94.88 98 LYS A C 1
ATOM 806 O O . LYS A 1 98 ? -5.956 -6.558 20.498 1.00 94.88 98 LYS A O 1
ATOM 811 N N . VAL A 1 99 ? -5.664 -7.921 18.736 1.00 95.31 99 VAL A N 1
ATOM 812 C CA . VAL A 1 99 ? -6.793 -8.806 19.080 1.00 95.31 99 VAL A CA 1
ATOM 813 C C . VAL A 1 99 ? -6.458 -9.822 20.167 1.00 95.31 99 VAL A C 1
ATOM 815 O O . VAL A 1 99 ? -7.339 -10.200 20.937 1.00 95.31 99 VAL A O 1
ATOM 818 N N . GLY A 1 100 ? -5.199 -10.259 20.261 1.00 93.56 100 GLY A N 1
ATOM 819 C CA . GLY A 1 100 ? -4.746 -11.185 21.299 1.00 93.56 100 GLY A CA 1
ATOM 820 C C . GLY A 1 100 ? -5.638 -12.427 21.412 1.00 93.56 100 GLY A C 1
ATOM 821 O O . GLY A 1 100 ? -5.757 -13.208 20.471 1.00 93.56 100 GLY A O 1
ATOM 822 N N . LYS A 1 101 ? -6.289 -12.604 22.569 1.00 94.19 101 LYS A N 1
ATOM 823 C CA . LYS A 1 101 ? -7.142 -13.772 22.858 1.00 94.19 101 LYS A CA 1
ATOM 824 C C . LYS A 1 101 ? -8.379 -13.874 21.956 1.00 94.19 101 LYS A C 1
ATOM 826 O O . LYS A 1 101 ? -8.874 -14.974 21.751 1.00 94.19 101 LYS A O 1
ATOM 831 N N . GLU A 1 102 ? -8.826 -12.764 21.369 1.00 95.06 102 GLU A N 1
ATOM 832 C CA . GLU A 1 102 ? -9.962 -12.726 20.437 1.00 95.06 102 GLU A CA 1
ATOM 833 C C . GLU A 1 102 ? -9.583 -13.150 19.009 1.00 95.06 102 GLU A C 1
ATOM 835 O O . GLU A 1 102 ? -10.415 -13.096 18.101 1.00 95.06 102 GLU A O 1
ATOM 840 N N . PHE A 1 103 ? -8.333 -13.577 18.783 1.00 95.56 103 PHE A N 1
ATOM 841 C CA . PHE A 1 103 ? -7.831 -13.971 17.467 1.00 95.56 103 PHE A CA 1
ATOM 842 C C . PHE A 1 103 ? -8.773 -14.929 16.737 1.00 95.56 103 PHE A C 1
ATOM 844 O O . PHE A 1 103 ? -9.150 -14.654 15.603 1.00 95.56 103 PHE A O 1
ATOM 851 N N . THR A 1 104 ? -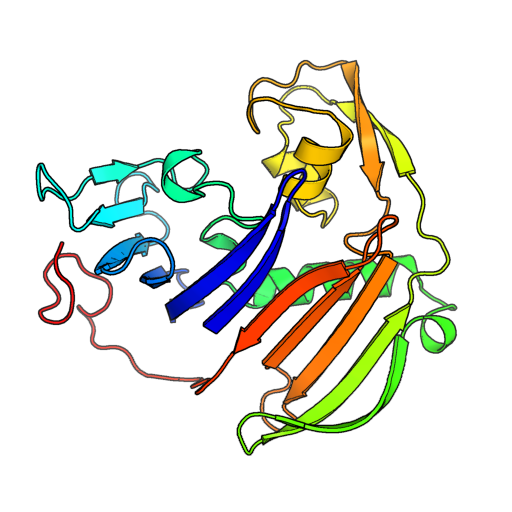9.206 -16.010 17.387 1.00 94.25 104 THR A N 1
ATOM 852 C CA . THR A 1 104 ? -10.059 -17.028 16.756 1.00 94.25 104 THR A CA 1
ATOM 853 C C . THR A 1 104 ? -11.455 -16.514 16.423 1.00 94.25 104 THR A C 1
ATOM 855 O O . THR A 1 104 ? -12.110 -17.093 15.560 1.00 94.25 104 THR A O 1
ATOM 858 N N . ASN A 1 105 ? -11.927 -15.442 17.066 1.00 95.38 105 ASN A N 1
ATOM 859 C CA . ASN A 1 105 ? -13.205 -14.796 16.763 1.00 95.38 105 ASN A CA 1
ATOM 860 C C . ASN A 1 105 ? -13.095 -13.844 15.569 1.00 95.38 105 ASN A C 1
ATOM 862 O O . ASN A 1 105 ? -14.056 -13.705 14.812 1.00 95.38 105 ASN A O 1
ATOM 866 N N . ILE A 1 106 ? -11.926 -13.231 15.384 1.00 96.94 106 ILE A N 1
ATOM 867 C CA . ILE A 1 106 ? -11.693 -12.195 14.376 1.00 96.94 106 ILE A CA 1
ATOM 868 C C . ILE A 1 106 ? -11.111 -12.773 13.084 1.00 96.94 106 ILE A C 1
ATOM 870 O O . ILE A 1 106 ? -11.547 -12.376 12.009 1.00 96.94 106 ILE A O 1
ATOM 874 N N . PHE A 1 107 ? -10.173 -13.715 13.171 1.00 98.00 107 PHE A N 1
ATOM 875 C CA . PHE A 1 107 ? -9.537 -14.378 12.035 1.00 98.00 107 PHE A CA 1
ATOM 876 C C . PHE A 1 107 ? -10.210 -15.726 11.784 1.00 98.00 107 PHE A C 1
ATOM 878 O O . PHE A 1 107 ? -10.115 -16.649 12.594 1.00 98.00 107 PHE A O 1
ATOM 885 N N . LYS A 1 108 ? -10.894 -15.844 10.648 1.00 98.44 108 LYS A N 1
ATOM 886 C CA . LYS A 1 108 ? -11.625 -17.044 10.245 1.00 98.44 108 LYS A CA 1
ATOM 887 C C . LYS A 1 108 ? -11.063 -17.591 8.945 1.00 98.44 108 LYS A C 1
ATOM 889 O O . LYS A 1 108 ? -10.954 -16.871 7.959 1.00 98.44 108 LYS A O 1
ATOM 894 N N . TYR A 1 109 ? -10.747 -18.877 8.944 1.00 98.31 109 TYR A N 1
ATOM 895 C CA . TYR A 1 109 ? -10.576 -19.634 7.715 1.00 98.31 109 TYR A CA 1
ATOM 896 C C . TYR A 1 109 ? -11.961 -20.040 7.201 1.00 98.31 109 TYR A C 1
ATOM 898 O O . TYR A 1 109 ? -12.722 -20.682 7.922 1.00 98.31 109 TYR A O 1
ATOM 906 N N . GLU A 1 110 ? -12.297 -19.633 5.980 1.00 98.38 110 GLU A N 1
ATOM 907 C CA . GLU A 1 110 ? -13.596 -19.888 5.341 1.00 98.38 110 GLU A CA 1
ATOM 908 C C . GLU A 1 110 ? -13.507 -20.932 4.215 1.00 98.38 110 GLU A C 1
ATOM 910 O O . GLU A 1 110 ? -14.355 -20.962 3.323 1.00 98.38 110 GLU A O 1
ATOM 915 N N . GLY A 1 111 ? -12.486 -21.788 4.247 1.00 98.56 111 GLY A N 1
ATOM 916 C CA . GLY A 1 111 ? -12.271 -22.824 3.242 1.00 98.56 111 GLY A CA 1
ATOM 917 C C . GLY A 1 111 ? -11.269 -22.431 2.160 1.00 98.56 111 GLY A C 1
ATOM 918 O O . GLY A 1 111 ? -10.635 -21.371 2.197 1.00 98.56 111 GLY A O 1
ATOM 919 N N . ASP A 1 112 ? -11.128 -23.325 1.191 1.00 98.69 112 ASP A N 1
ATOM 920 C CA . ASP A 1 112 ? -10.226 -23.156 0.060 1.00 98.69 112 ASP A CA 1
ATOM 921 C C . ASP A 1 112 ? -10.942 -22.518 -1.129 1.00 98.69 112 ASP A C 1
ATOM 923 O O . ASP A 1 112 ? -12.129 -22.747 -1.370 1.00 98.69 112 ASP A O 1
ATOM 927 N N . VAL A 1 113 ? -10.202 -21.720 -1.892 1.00 98.75 113 VAL A N 1
ATOM 928 C CA . VAL A 1 113 ? -10.663 -21.101 -3.137 1.00 98.75 113 VAL A CA 1
ATOM 929 C C . VAL A 1 113 ? -9.575 -21.203 -4.197 1.00 98.75 113 VAL A C 1
ATOM 931 O O . VAL A 1 113 ? -8.393 -21.297 -3.872 1.00 98.75 113 VAL A O 1
ATOM 934 N N . VAL A 1 114 ? -9.964 -21.161 -5.469 1.00 98.56 114 VAL A N 1
ATOM 935 C CA . VAL A 1 114 ? -9.019 -21.082 -6.590 1.00 98.56 114 VAL A CA 1
ATOM 936 C C . VAL A 1 114 ? -9.046 -19.670 -7.157 1.00 98.56 114 VAL A C 1
ATOM 938 O O . VAL A 1 114 ? -10.115 -19.141 -7.464 1.00 98.56 114 VAL A O 1
ATOM 941 N N . PHE A 1 115 ? -7.872 -19.064 -7.306 1.00 98.50 115 PHE A N 1
ATOM 942 C CA . PHE A 1 115 ? -7.702 -17.762 -7.943 1.00 98.50 115 PHE A CA 1
ATOM 943 C C . PHE A 1 115 ? -6.490 -17.807 -8.871 1.00 98.50 115 PHE A C 1
ATOM 945 O O . PHE A 1 115 ? -5.431 -18.270 -8.463 1.00 98.50 115 PHE A O 1
ATOM 952 N N . ASP A 1 116 ? -6.655 -17.349 -10.115 1.00 97.44 116 ASP A N 1
ATOM 953 C CA . ASP A 1 116 ? -5.583 -17.323 -11.124 1.00 97.44 116 ASP A CA 1
ATOM 954 C C . ASP A 1 116 ? -4.856 -18.680 -11.276 1.00 97.44 116 ASP A C 1
ATOM 956 O O . ASP A 1 116 ? -3.631 -18.779 -11.312 1.00 97.44 116 ASP A O 1
ATOM 960 N N . GLY A 1 117 ? -5.636 -19.769 -11.254 1.00 97.62 117 GLY A N 1
ATOM 961 C CA . GLY A 1 117 ? -5.128 -21.144 -11.332 1.00 97.62 117 GLY A CA 1
ATOM 962 C C . GLY A 1 117 ? -4.368 -21.644 -10.093 1.00 97.62 117 GLY A C 1
ATOM 963 O O . GLY A 1 117 ? -3.850 -22.757 -10.123 1.00 97.62 117 GLY A O 1
ATOM 964 N N . LYS A 1 118 ? -4.299 -20.864 -9.008 1.00 98.12 118 LYS A N 1
ATOM 965 C CA . LYS A 1 118 ? -3.609 -21.215 -7.757 1.00 98.12 118 LYS A CA 1
ATOM 966 C C . LYS A 1 118 ? -4.614 -21.561 -6.661 1.00 98.12 118 LYS A C 1
ATOM 968 O O . LYS A 1 118 ? -5.651 -20.908 -6.527 1.00 98.12 118 LYS A O 1
ATOM 973 N N . GLU A 1 119 ? -4.301 -22.580 -5.865 1.00 98.62 119 GLU A N 1
ATOM 974 C CA . GLU A 1 119 ? -5.063 -22.889 -4.655 1.00 98.62 119 GLU A CA 1
ATOM 975 C C . GLU A 1 119 ? -4.719 -21.905 -3.537 1.00 98.62 119 GLU A C 1
ATOM 977 O O . GLU A 1 119 ? -3.549 -21.700 -3.209 1.00 98.62 119 GLU A O 1
ATOM 982 N N . CYS A 1 120 ? -5.748 -21.352 -2.903 1.00 98.88 120 CYS A N 1
ATOM 983 C CA . CYS A 1 120 ? -5.613 -20.356 -1.854 1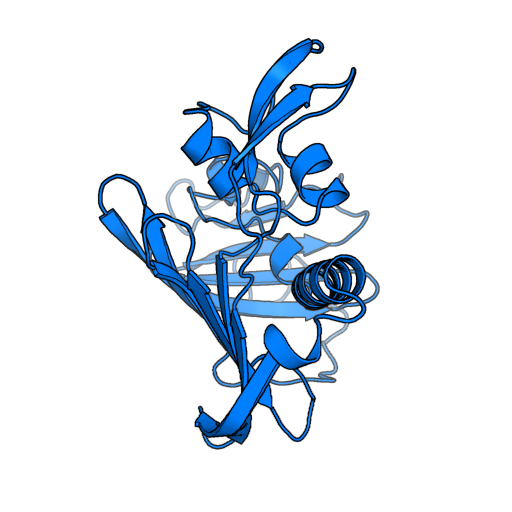.00 98.88 120 CYS A CA 1
ATOM 984 C C . CYS A 1 120 ? -6.445 -20.718 -0.624 1.00 98.88 120 CYS A C 1
ATOM 986 O O . CYS A 1 120 ? -7.558 -21.234 -0.741 1.00 98.88 120 CYS A O 1
ATOM 988 N N . TYR A 1 121 ? -5.958 -20.343 0.557 1.00 98.81 121 TYR A N 1
ATOM 989 C CA . TYR A 1 121 ? -6.792 -20.246 1.750 1.00 98.81 121 TYR A CA 1
ATOM 990 C C . TYR A 1 121 ? -7.613 -18.958 1.697 1.00 98.81 121 TYR A C 1
ATOM 992 O O . TYR A 1 121 ? -7.054 -17.874 1.499 1.00 98.81 121 TYR A O 1
ATOM 1000 N N . LYS A 1 122 ? -8.924 -19.043 1.937 1.00 98.81 122 LYS A N 1
ATOM 1001 C CA . LYS A 1 122 ? -9.764 -17.864 2.156 1.00 98.81 122 LYS A CA 1
ATOM 1002 C C . LYS A 1 122 ? -9.762 -17.506 3.637 1.00 98.81 122 LYS A C 1
ATOM 1004 O O . LYS A 1 122 ? -10.357 -18.207 4.455 1.00 98.81 122 LYS A O 1
ATOM 1009 N N . ILE A 1 123 ? -9.122 -16.394 3.976 1.00 98.62 123 ILE A N 1
ATOM 1010 C CA . ILE A 1 123 ? -9.096 -15.856 5.336 1.00 98.62 123 ILE A CA 1
ATOM 1011 C C . ILE A 1 123 ? -9.981 -14.616 5.400 1.00 98.62 123 ILE A C 1
ATOM 1013 O O . ILE A 1 123 ? -9.823 -13.686 4.612 1.00 98.62 123 ILE A O 1
ATOM 1017 N N . VAL A 1 124 ? -10.902 -14.584 6.356 1.00 98.62 124 VAL A N 1
ATOM 1018 C CA . VAL A 1 124 ? -11.727 -13.417 6.663 1.00 98.62 124 VAL A CA 1
ATOM 1019 C C . VAL A 1 124 ? -11.339 -12.882 8.031 1.00 98.62 124 VAL A C 1
ATOM 1021 O O . VAL A 1 124 ? -11.388 -13.592 9.031 1.00 98.62 124 VAL A O 1
ATOM 1024 N N . ILE A 1 125 ? -10.957 -11.611 8.062 1.00 98.50 125 ILE A N 1
ATOM 1025 C CA . ILE A 1 125 ? -10.628 -10.859 9.267 1.00 98.50 125 ILE A CA 1
ATOM 1026 C C . ILE A 1 125 ? -11.792 -9.907 9.518 1.00 98.50 125 ILE A C 1
ATOM 1028 O O . ILE A 1 125 ? -11.958 -8.943 8.779 1.00 98.50 125 ILE A O 1
ATOM 1032 N N . ASN A 1 126 ? -12.622 -10.169 10.523 1.00 97.88 126 ASN A N 1
ATOM 1033 C CA . ASN A 1 126 ? -13.730 -9.291 10.901 1.00 97.88 126 ASN A CA 1
ATOM 1034 C C . ASN A 1 126 ? -13.403 -8.587 12.222 1.00 97.88 126 ASN A C 1
ATOM 1036 O O . ASN A 1 126 ? -13.606 -9.150 13.297 1.00 97.88 126 ASN A O 1
ATOM 1040 N N . TYR A 1 127 ? -12.860 -7.372 12.148 1.00 97.31 127 TYR A N 1
ATOM 1041 C CA . TYR A 1 127 ? -12.401 -6.616 13.310 1.00 97.31 127 TYR A CA 1
ATOM 1042 C C . TYR A 1 127 ? -13.592 -5.978 14.040 1.00 97.31 127 TYR A C 1
ATOM 1044 O O . TYR A 1 127 ? -13.918 -4.804 13.865 1.00 97.31 127 TYR A O 1
ATOM 1052 N N . THR A 1 128 ? -14.264 -6.771 14.875 1.00 93.94 128 THR A N 1
ATOM 1053 C CA . THR A 1 128 ? -15.442 -6.345 15.648 1.00 93.94 128 THR A CA 1
ATOM 1054 C C . THR A 1 128 ? -15.217 -5.127 16.561 1.00 93.94 128 THR A C 1
ATOM 1056 O O . THR A 1 128 ? -16.173 -4.367 16.722 1.00 93.94 128 THR A O 1
ATOM 1059 N N . PRO A 1 129 ? -14.008 -4.836 17.098 1.00 95.69 129 PRO A N 1
ATOM 1060 C CA . PRO A 1 129 ? -13.761 -3.627 17.891 1.00 95.69 129 PRO A CA 1
ATOM 1061 C C . PRO A 1 129 ? -13.564 -2.344 17.064 1.00 95.69 129 PRO A C 1
ATOM 1063 O O . PRO A 1 129 ? -13.090 -1.344 17.615 1.00 95.69 129 PRO A O 1
ATOM 1066 N N . TYR A 1 130 ? -13.839 -2.361 15.753 1.00 97.56 130 TYR A N 1
ATOM 1067 C CA . TYR A 1 130 ? -13.628 -1.209 14.875 1.00 97.56 130 TYR A CA 1
ATOM 1068 C C . TYR A 1 130 ? -14.392 0.022 15.371 1.00 97.56 130 TYR A C 1
ATOM 1070 O O . TYR A 1 130 ? -15.610 -0.015 15.550 1.00 97.56 130 TYR A O 1
ATOM 1078 N N . LYS A 1 131 ? -13.678 1.132 15.552 1.00 97.75 131 LYS A N 1
ATOM 1079 C CA . LYS A 1 131 ? -14.254 2.425 15.921 1.00 97.75 131 LYS A CA 1
ATOM 1080 C C . LYS A 1 131 ? -13.392 3.577 15.432 1.00 97.75 131 LYS A C 1
ATOM 1082 O O . LYS A 1 131 ? -12.174 3.450 15.294 1.00 97.75 131 LYS A O 1
ATOM 1087 N N . LEU A 1 132 ? -14.044 4.719 15.252 1.00 98.44 132 LEU A N 1
ATOM 1088 C CA . LEU A 1 132 ? -13.375 5.995 15.052 1.00 98.44 132 LEU A CA 1
ATOM 1089 C C . LEU A 1 132 ? -13.075 6.638 16.410 1.00 98.44 132 LEU A C 1
ATOM 1091 O O . LEU A 1 132 ? -13.848 6.489 17.360 1.00 98.44 132 LEU A O 1
ATOM 1095 N N . TYR A 1 133 ? -11.950 7.336 16.515 1.00 98.50 133 TYR A N 1
ATOM 1096 C CA . TYR A 1 133 ? -11.552 8.048 17.725 1.00 98.50 133 TYR A CA 1
ATOM 1097 C C . TYR A 1 133 ? -10.790 9.334 17.396 1.00 98.50 133 TYR A C 1
ATOM 1099 O O . TYR A 1 133 ? -10.221 9.478 16.314 1.00 98.50 133 TYR A O 1
ATOM 1107 N N . ASN A 1 134 ? -10.770 10.262 18.354 1.00 98.69 134 ASN A N 1
ATOM 1108 C CA . ASN A 1 134 ? -10.022 11.509 18.238 1.00 98.69 134 ASN A CA 1
ATOM 1109 C C . ASN A 1 134 ? -8.543 11.287 18.575 1.00 98.69 134 ASN A C 1
ATOM 1111 O O . ASN A 1 134 ? -8.208 10.760 19.637 1.00 98.69 134 ASN A O 1
ATOM 1115 N N . TYR A 1 135 ? -7.664 11.747 17.696 1.00 98.62 135 TYR A N 1
ATOM 1116 C CA . TYR A 1 135 ? -6.217 11.698 17.828 1.00 98.62 135 TYR A CA 1
ATOM 1117 C C . TYR A 1 135 ? -5.639 13.112 17.856 1.00 98.62 135 TYR A C 1
ATOM 1119 O O . TYR A 1 135 ? -5.974 13.937 17.010 1.00 98.62 135 TYR A O 1
ATOM 1127 N N . GLN A 1 136 ? -4.759 13.382 18.819 1.00 98.38 136 GLN A N 1
ATOM 1128 C CA . GLN A 1 136 ? -4.034 14.649 18.913 1.00 98.38 136 GLN A CA 1
ATOM 1129 C C . GLN A 1 136 ? -2.716 14.543 18.145 1.00 98.38 136 GLN A C 1
ATOM 1131 O O . GLN A 1 136 ? -1.845 13.760 18.529 1.00 98.38 136 GLN A O 1
ATOM 1136 N N . VAL A 1 137 ? -2.571 15.338 17.082 1.00 98.44 137 VAL A N 1
ATOM 1137 C CA . VAL A 1 137 ? -1.351 15.396 16.264 1.00 98.44 137 VAL A CA 1
ATOM 1138 C C . VAL A 1 137 ? -0.172 15.833 17.128 1.00 98.44 137 VAL A C 1
ATOM 1140 O O . VAL A 1 137 ? -0.219 16.881 17.780 1.00 98.44 137 VAL A O 1
ATOM 1143 N N . LYS A 1 138 ? 0.900 15.039 17.133 1.00 97.75 138 LYS A N 1
ATOM 1144 C CA . LYS A 1 138 ? 2.123 15.358 17.878 1.00 97.75 138 LYS A CA 1
ATOM 1145 C C . LYS A 1 138 ? 3.039 16.280 17.061 1.00 97.75 138 LYS A C 1
ATOM 1147 O O . LYS A 1 138 ? 2.924 16.331 15.836 1.00 97.75 138 LYS A O 1
ATOM 1152 N N . PRO A 1 139 ? 3.962 17.019 17.706 1.00 97.38 139 PRO A N 1
ATOM 1153 C CA . PRO A 1 139 ? 4.948 17.821 16.987 1.00 97.38 139 PRO A CA 1
ATOM 1154 C C . PRO A 1 139 ? 5.719 16.994 15.950 1.00 97.38 139 PRO A C 1
ATOM 1156 O O . PRO A 1 139 ? 6.257 15.940 16.279 1.00 97.38 139 PRO A O 1
ATOM 1159 N N . GLY A 1 140 ? 5.760 17.485 14.708 1.00 94.69 140 GLY A N 1
ATOM 1160 C CA . GLY A 1 140 ? 6.460 16.842 13.591 1.00 94.69 140 GLY A CA 1
ATOM 1161 C C . GLY A 1 140 ? 5.701 15.705 12.898 1.00 94.69 140 GLY A C 1
ATOM 1162 O O . GLY A 1 140 ? 6.222 15.164 11.929 1.00 94.69 140 GLY A O 1
ATOM 1163 N N . GLU A 1 141 ? 4.496 15.345 13.352 1.00 96.69 141 GLU A N 1
ATOM 1164 C CA . GLU A 1 141 ? 3.668 14.351 12.665 1.00 96.69 141 GLU A CA 1
ATOM 1165 C C . GLU A 1 141 ? 2.959 14.944 11.434 1.00 96.69 141 GLU A C 1
ATOM 1167 O O . GLU A 1 141 ? 2.479 16.078 11.432 1.00 96.69 141 GLU A O 1
ATOM 1172 N N . ASP A 1 142 ? 2.849 14.119 10.402 1.00 95.56 142 ASP A N 1
ATOM 1173 C CA . ASP A 1 142 ? 2.039 14.304 9.201 1.00 95.56 142 ASP A CA 1
ATOM 1174 C C . ASP A 1 142 ? 1.163 13.058 8.971 1.00 95.56 142 ASP A C 1
ATOM 1176 O O . ASP A 1 142 ? 1.205 12.100 9.749 1.00 95.56 142 ASP A O 1
ATOM 1180 N N . VAL A 1 143 ? 0.335 13.043 7.920 1.00 96.12 143 VAL A N 1
ATOM 1181 C CA . VAL A 1 143 ? -0.553 11.893 7.684 1.00 96.12 143 VAL A CA 1
ATOM 1182 C C . VAL A 1 143 ? 0.251 10.612 7.437 1.00 96.12 143 VAL A C 1
ATOM 1184 O O . VAL A 1 143 ? -0.160 9.550 7.900 1.00 96.12 143 VAL A O 1
ATOM 1187 N N . PHE A 1 144 ? 1.404 10.695 6.765 1.00 93.94 144 PHE A N 1
ATOM 1188 C CA . PHE A 1 144 ? 2.228 9.528 6.439 1.00 93.94 144 PHE A CA 1
ATOM 1189 C C . PHE A 1 144 ? 2.865 8.896 7.677 1.00 93.94 144 PHE A C 1
ATOM 1191 O O . PHE A 1 144 ? 2.765 7.688 7.875 1.00 93.94 144 PHE A O 1
ATOM 1198 N N . SER A 1 145 ? 3.483 9.703 8.534 1.00 95.62 145 SER A N 1
ATOM 1199 C CA . SER A 1 145 ? 4.113 9.241 9.772 1.00 95.62 145 SER A CA 1
ATOM 1200 C C . SER A 1 145 ? 3.088 8.718 10.780 1.00 95.62 145 SER A C 1
ATOM 1202 O O . SER A 1 145 ? 3.350 7.712 11.440 1.00 95.62 145 SER A O 1
ATOM 1204 N N . ILE A 1 146 ? 1.896 9.324 10.861 1.00 97.81 146 ILE A N 1
ATOM 1205 C CA . ILE A 1 146 ? 0.786 8.793 11.670 1.00 97.81 146 ILE A CA 1
ATOM 1206 C C . ILE A 1 146 ? 0.320 7.444 11.113 1.00 97.81 146 ILE A C 1
ATOM 1208 O O . ILE A 1 146 ? 0.214 6.478 11.870 1.00 97.81 146 ILE A O 1
ATOM 1212 N N . ALA A 1 147 ? 0.065 7.365 9.803 1.00 96.88 147 ALA A N 1
ATOM 1213 C CA . ALA A 1 147 ? -0.397 6.150 9.138 1.00 96.88 147 ALA A CA 1
ATOM 1214 C C . ALA A 1 147 ? 0.594 4.993 9.316 1.00 96.88 147 ALA A C 1
ATOM 1216 O O . ALA A 1 147 ? 0.203 3.915 9.756 1.00 96.88 147 ALA A O 1
ATOM 1217 N N . GLN A 1 148 ? 1.884 5.243 9.079 1.00 95.19 148 GLN A N 1
ATOM 1218 C CA . GLN A 1 148 ? 2.953 4.262 9.257 1.00 95.19 148 GLN A CA 1
ATOM 1219 C C . GLN A 1 148 ? 3.041 3.773 10.706 1.00 95.19 148 GLN A C 1
ATOM 1221 O O . GLN A 1 148 ? 3.080 2.574 10.963 1.00 95.19 148 GLN A O 1
ATOM 1226 N N . LYS A 1 149 ? 3.036 4.695 11.672 1.00 96.75 149 LYS A N 1
ATOM 1227 C CA . LYS A 1 149 ? 3.151 4.374 13.100 1.00 96.75 149 LYS A CA 1
ATOM 1228 C C . LYS A 1 149 ? 1.980 3.553 13.633 1.00 96.75 149 LYS A C 1
ATOM 1230 O O . LYS A 1 149 ? 2.163 2.761 14.556 1.00 96.75 149 LYS A O 1
ATOM 1235 N N . LEU A 1 150 ? 0.779 3.795 13.111 1.00 97.50 150 LEU A N 1
ATOM 1236 C CA . LEU A 1 150 ? -0.461 3.183 13.591 1.00 97.50 150 LEU A CA 1
ATOM 1237 C C . LEU A 1 150 ? -0.972 2.051 12.688 1.00 97.50 150 LEU A C 1
ATOM 1239 O O . LEU A 1 150 ? -2.017 1.475 12.999 1.00 97.50 150 LEU A O 1
ATOM 1243 N N . TYR A 1 151 ? -0.246 1.734 11.610 1.00 97.38 151 TYR A N 1
ATOM 1244 C CA . TYR A 1 151 ? -0.623 0.764 10.577 1.00 97.38 151 TYR A CA 1
ATOM 1245 C C . TYR A 1 151 ? -2.003 1.059 9.968 1.00 97.38 151 TYR A C 1
ATOM 1247 O O . TYR A 1 151 ? -2.852 0.178 9.835 1.00 97.38 151 TYR A O 1
ATOM 1255 N N . LEU A 1 152 ? -2.244 2.328 9.632 1.00 97.38 152 LEU A N 1
ATOM 1256 C CA . LEU A 1 152 ? -3.492 2.814 9.040 1.00 97.38 152 LEU A CA 1
ATOM 1257 C C . LEU A 1 152 ? -3.299 3.185 7.569 1.00 97.38 152 LEU A C 1
ATOM 1259 O O . LEU A 1 152 ? -2.187 3.436 7.118 1.00 97.38 152 LEU A O 1
ATOM 1263 N N . ASN A 1 153 ? -4.405 3.261 6.835 1.00 96.50 153 ASN A N 1
ATOM 1264 C CA . ASN A 1 153 ? -4.420 3.755 5.464 1.00 96.50 153 ASN A CA 1
ATOM 1265 C C . ASN A 1 153 ? -4.410 5.297 5.454 1.00 96.50 153 ASN A C 1
ATOM 1267 O O . ASN A 1 153 ? -5.322 5.935 5.987 1.00 96.50 153 ASN A O 1
ATOM 1271 N N . GLU A 1 154 ? -3.406 5.916 4.831 1.00 95.12 154 GLU A N 1
ATOM 1272 C CA . GLU A 1 154 ? -3.283 7.376 4.777 1.00 95.12 154 GLU A CA 1
ATOM 1273 C C . GLU A 1 154 ? -4.440 8.062 4.033 1.00 95.12 154 GLU A C 1
ATOM 1275 O O . GLU A 1 154 ? -4.857 9.161 4.412 1.00 95.12 154 GLU A O 1
ATOM 1280 N N . PHE A 1 155 ? -4.995 7.430 2.993 1.00 95.31 155 PHE A N 1
ATOM 1281 C CA . PHE A 1 155 ? -6.153 7.962 2.279 1.00 95.31 155 PHE A CA 1
ATOM 1282 C C . PHE A 1 155 ? -7.385 7.977 3.180 1.00 95.31 155 PHE A C 1
ATOM 1284 O O . PHE A 1 155 ? -8.109 8.970 3.182 1.00 95.31 155 PHE A O 1
ATOM 1291 N N . LYS A 1 156 ? -7.579 6.954 4.021 1.00 96.62 156 LYS A N 1
ATOM 1292 C CA . LYS A 1 156 ? -8.680 6.934 4.991 1.00 96.62 156 LYS A CA 1
ATOM 1293 C C . LYS A 1 156 ? -8.578 8.077 6.001 1.00 96.62 156 LYS A C 1
ATOM 1295 O O . LYS A 1 156 ? -9.579 8.726 6.297 1.00 96.62 156 LYS A O 1
ATOM 1300 N N . ILE A 1 157 ? -7.370 8.371 6.491 1.00 97.50 157 ILE A N 1
ATOM 1301 C CA . ILE A 1 157 ? -7.132 9.519 7.382 1.00 97.50 157 ILE A CA 1
ATOM 1302 C C . ILE A 1 157 ? -7.495 10.829 6.672 1.00 97.50 157 ILE A C 1
ATOM 1304 O O . ILE A 1 157 ? -8.194 11.671 7.241 1.00 97.50 157 ILE A O 1
ATOM 1308 N N . LYS A 1 158 ? -7.052 10.995 5.421 1.00 95.38 158 LYS A N 1
ATOM 1309 C CA . LYS A 1 158 ? -7.372 12.168 4.600 1.00 95.38 158 LYS A CA 1
ATOM 1310 C C . LYS A 1 158 ? -8.878 12.315 4.360 1.00 95.38 158 LYS A C 1
ATOM 1312 O O . LYS A 1 158 ? -9.383 13.426 4.507 1.00 95.38 158 LYS A O 1
ATOM 1317 N N . GLU A 1 159 ? -9.571 11.225 4.023 1.00 95.06 159 GLU A N 1
ATOM 1318 C CA . GLU A 1 159 ? -11.023 11.170 3.786 1.00 95.06 159 GLU A CA 1
ATOM 1319 C C . GLU A 1 159 ? -11.794 11.611 5.038 1.00 95.06 159 GLU A C 1
ATOM 1321 O O . GLU A 1 159 ? -12.536 12.592 4.992 1.00 95.06 159 GLU A O 1
ATOM 1326 N N . LEU A 1 160 ? -11.549 10.966 6.186 1.00 97.06 160 LEU A N 1
ATOM 1327 C CA . LEU A 1 160 ? -12.252 11.250 7.445 1.00 97.06 160 LEU A CA 1
ATOM 1328 C C . LEU A 1 160 ? -12.116 12.707 7.903 1.00 97.06 160 LEU A C 1
ATOM 1330 O O . LEU A 1 160 ? -13.023 13.253 8.529 1.00 97.06 160 LEU A O 1
ATOM 1334 N N . ASN A 1 161 ? -10.983 13.334 7.592 1.00 97.50 161 ASN A N 1
ATOM 1335 C CA . ASN A 1 161 ? -10.650 14.682 8.045 1.00 97.50 161 ASN A CA 1
ATOM 1336 C C . ASN A 1 161 ? -10.779 15.743 6.944 1.00 97.50 161 ASN A C 1
ATOM 1338 O O . ASN A 1 161 ? -10.426 16.899 7.178 1.00 97.50 161 ASN A O 1
ATOM 1342 N N . LYS A 1 162 ? -11.268 15.369 5.751 1.00 95.19 162 LYS A N 1
ATOM 1343 C CA . LYS A 1 162 ? -11.426 16.255 4.582 1.00 95.19 162 LYS A CA 1
ATOM 1344 C C . LYS A 1 162 ? -10.161 17.067 4.276 1.00 95.19 162 LYS A C 1
ATOM 1346 O O . LYS A 1 162 ? -10.226 18.249 3.927 1.00 95.19 162 LYS A O 1
ATOM 1351 N N . LEU A 1 163 ? -8.993 16.445 4.443 1.00 93.88 163 LEU A N 1
ATOM 1352 C CA . LEU A 1 163 ? -7.718 17.134 4.254 1.00 93.88 163 LEU A CA 1
ATOM 1353 C C . LEU A 1 163 ? -7.473 17.367 2.760 1.00 93.88 163 LEU A C 1
ATOM 1355 O O . LEU A 1 163 ? -7.752 16.503 1.918 1.00 93.88 163 LEU A O 1
ATOM 1359 N N . LYS A 1 164 ? -6.925 18.541 2.431 1.00 89.75 164 LYS A N 1
ATOM 1360 C CA . LYS A 1 164 ? -6.510 18.872 1.061 1.00 89.75 164 LYS A CA 1
ATOM 1361 C C . LYS A 1 164 ? -5.282 18.057 0.661 1.00 89.75 164 LYS A C 1
ATOM 1363 O O . LYS A 1 164 ? -5.321 17.371 -0.357 1.00 89.75 164 LYS A O 1
ATOM 1368 N N . ASP A 1 165 ? -4.285 18.039 1.539 1.00 88.94 165 ASP A N 1
ATOM 1369 C CA . ASP A 1 165 ? -3.004 17.360 1.366 1.00 88.94 165 ASP A CA 1
ATOM 1370 C C . ASP A 1 165 ? -2.714 16.407 2.535 1.00 88.94 165 ASP A C 1
ATOM 1372 O O . ASP A 1 165 ? -3.405 16.411 3.554 1.00 88.94 165 ASP A O 1
ATOM 1376 N N . TYR A 1 166 ? -1.693 15.567 2.370 1.00 90.56 166 TYR A N 1
ATOM 1377 C CA . TYR A 1 166 ? -1.224 14.626 3.397 1.00 90.56 166 TYR A CA 1
ATOM 1378 C C . TYR A 1 166 ? -0.201 15.252 4.363 1.00 90.56 166 TYR A C 1
ATOM 1380 O O . TYR A 1 166 ? 0.153 14.657 5.380 1.00 90.56 166 TYR A O 1
ATOM 1388 N N . THR A 1 167 ? 0.279 16.453 4.047 1.00 90.12 167 THR A N 1
ATOM 1389 C CA . THR A 1 167 ? 1.257 17.211 4.832 1.00 90.12 167 THR A CA 1
ATOM 1390 C C . THR A 1 167 ? 0.621 18.477 5.409 1.00 90.12 167 THR A C 1
ATOM 1392 O O . THR A 1 167 ? -0.536 18.796 5.135 1.00 90.12 167 THR A O 1
ATOM 1395 N N . GLY A 1 168 ? 1.369 19.205 6.242 1.00 90.75 168 GLY A N 1
ATOM 1396 C CA . GLY A 1 168 ? 0.913 20.486 6.794 1.00 90.75 168 GLY A CA 1
ATOM 1397 C C . GLY A 1 168 ? -0.041 20.366 7.984 1.00 90.75 168 GLY A C 1
ATOM 1398 O O . GLY A 1 168 ? -0.736 21.331 8.309 1.00 90.75 168 GLY A O 1
ATOM 1399 N N . LEU A 1 169 ? -0.072 19.207 8.650 1.00 95.44 169 LEU A N 1
ATOM 1400 C CA . LEU A 1 169 ? -0.746 19.073 9.938 1.00 95.44 169 LEU A CA 1
ATOM 1401 C C . LEU A 1 169 ? -0.084 19.975 10.988 1.00 95.44 169 LEU A C 1
ATOM 1403 O O . LEU A 1 169 ? 1.126 20.206 10.965 1.00 95.44 169 LEU A O 1
ATOM 1407 N N . LYS A 1 170 ? -0.885 20.480 11.929 1.00 96.06 170 LYS A N 1
ATOM 1408 C CA . LYS A 1 170 ? -0.395 21.296 13.048 1.00 96.06 170 LYS A CA 1
ATOM 1409 C C . LYS A 1 170 ? -0.370 20.473 14.329 1.00 96.06 170 LYS A C 1
ATOM 1411 O O . LYS A 1 170 ? -1.320 19.751 14.616 1.00 96.06 170 LYS A O 1
ATOM 1416 N N . ALA A 1 171 ? 0.677 20.624 15.137 1.00 97.56 171 ALA A N 1
ATOM 1417 C CA . ALA A 1 171 ? 0.709 20.027 16.470 1.00 97.56 171 ALA A CA 1
ATOM 1418 C C . ALA A 1 171 ? -0.508 20.489 17.299 1.00 97.56 171 ALA A C 1
ATOM 1420 O O . ALA A 1 171 ? -0.871 21.665 17.266 1.00 97.56 171 ALA A O 1
ATOM 1421 N N . GLY A 1 172 ? -1.149 19.561 18.013 1.00 97.50 172 GLY A N 1
ATOM 1422 C CA . GLY A 1 172 ? -2.390 19.806 18.759 1.00 97.50 172 GLY A CA 1
ATOM 1423 C C . GLY A 1 172 ? -3.660 19.856 17.900 1.00 97.50 172 GLY A C 1
ATOM 1424 O O . GLY A 1 172 ? -4.755 20.006 18.436 1.00 97.50 172 GLY A O 1
ATOM 1425 N N . GLN A 1 173 ? -3.556 19.713 16.574 1.00 97.75 173 GLN A N 1
ATOM 1426 C CA . GLN A 1 173 ? -4.725 19.485 15.731 1.00 97.75 173 GLN A CA 1
ATOM 1427 C C . GLN A 1 173 ? -5.377 18.156 16.122 1.00 97.75 173 GLN A C 1
ATOM 1429 O O . GLN A 1 173 ? -4.702 17.141 16.284 1.00 97.75 173 GLN A O 1
ATOM 1434 N N . THR A 1 174 ? -6.703 18.155 16.239 1.00 98.44 174 THR A N 1
ATOM 1435 C CA . THR A 1 174 ? -7.468 16.923 16.448 1.00 98.44 174 THR A CA 1
ATOM 1436 C C . THR A 1 174 ? -7.858 16.323 15.101 1.00 98.44 174 THR A C 1
ATOM 1438 O O . THR A 1 174 ? -8.451 17.012 14.272 1.00 98.44 174 THR A O 1
ATOM 1441 N N . LEU A 1 175 ? -7.533 15.047 14.895 1.00 98.62 175 LEU A N 1
ATOM 1442 C CA . LEU A 1 175 ? -7.971 14.239 13.757 1.00 98.62 175 LEU A CA 1
ATOM 1443 C C . LEU A 1 175 ? -8.921 13.134 14.216 1.00 98.62 175 LEU A C 1
ATOM 1445 O O . LEU A 1 175 ? -8.785 12.621 15.323 1.00 98.62 175 LEU A O 1
ATOM 1449 N N . VAL A 1 176 ? -9.826 12.711 13.342 1.00 98.62 176 VAL A N 1
ATOM 1450 C CA . VAL A 1 176 ? -10.605 11.479 13.493 1.00 98.62 176 VAL A CA 1
ATOM 1451 C C . VAL A 1 176 ? -9.872 10.350 12.774 1.00 98.62 176 VAL A C 1
ATOM 1453 O O . VAL A 1 176 ? -9.636 10.443 11.569 1.00 98.62 176 VAL A O 1
ATOM 1456 N N . LEU A 1 177 ? -9.510 9.289 13.496 1.00 98.69 177 LEU A N 1
ATOM 1457 C CA . LEU A 1 177 ? -8.806 8.120 12.958 1.00 98.69 177 LEU A CA 1
ATOM 1458 C C . LEU A 1 177 ? -9.592 6.831 13.237 1.00 98.69 177 LEU A C 1
ATOM 1460 O O . LEU A 1 177 ? -10.244 6.737 14.280 1.00 98.69 177 LEU A O 1
ATOM 1464 N N . PRO A 1 178 ? -9.503 5.809 12.371 1.00 98.19 178 PRO A N 1
ATOM 1465 C CA . PRO A 1 178 ? -9.926 4.462 12.725 1.00 98.19 178 PRO A CA 1
ATOM 1466 C C . PRO A 1 178 ? -8.877 3.788 13.624 1.00 98.19 178 PRO A C 1
ATOM 1468 O O . PRO A 1 178 ? -7.683 4.062 13.525 1.00 98.19 178 PRO A O 1
ATOM 1471 N N . ASN A 1 179 ? -9.298 2.883 14.511 1.00 97.44 179 ASN A N 1
ATOM 1472 C CA . ASN A 1 179 ? -8.378 2.115 15.371 1.00 97.44 179 ASN A CA 1
ATOM 1473 C C . ASN A 1 179 ? -7.744 0.883 14.691 1.00 97.44 179 ASN A C 1
ATOM 1475 O O . ASN A 1 179 ? -6.884 0.216 15.278 1.00 97.44 179 ASN A O 1
ATOM 1479 N N . SER A 1 180 ? -8.166 0.583 13.468 1.00 97.25 180 SER A N 1
ATOM 1480 C CA . SER A 1 180 ? -7.683 -0.510 12.630 1.00 97.25 180 SER A CA 1
ATOM 1481 C C . SER A 1 180 ? -7.704 -0.063 11.173 1.00 97.25 180 SER A C 1
ATOM 1483 O O . SER A 1 180 ? -8.516 0.782 10.798 1.00 97.25 180 SER A O 1
ATOM 1485 N N . TYR A 1 181 ? -6.840 -0.652 10.349 1.00 97.44 181 TYR A N 1
ATOM 1486 C CA . TYR A 1 181 ? -6.806 -0.413 8.909 1.00 97.44 181 TYR A CA 1
ATOM 1487 C C . TYR A 1 181 ? -8.157 -0.692 8.233 1.00 97.44 181 TYR A C 1
ATOM 1489 O O . TYR A 1 181 ? -8.566 0.025 7.325 1.00 97.44 181 TYR A O 1
ATOM 1497 N N . ALA A 1 182 ? -8.856 -1.730 8.697 1.00 97.56 182 ALA A N 1
ATOM 1498 C CA . ALA A 1 182 ? -10.124 -2.180 8.144 1.00 97.56 182 ALA A CA 1
ATOM 1499 C C . ALA A 1 182 ? -11.089 -2.621 9.243 1.00 97.56 182 ALA A C 1
ATOM 1501 O O . ALA A 1 182 ? -10.678 -3.102 10.306 1.00 97.56 182 ALA A O 1
ATOM 1502 N N . LYS A 1 183 ? -12.385 -2.533 8.935 1.00 98.00 183 LYS A N 1
ATOM 1503 C CA . LYS A 1 183 ? -13.452 -3.193 9.693 1.00 98.00 183 LYS A CA 1
ATOM 1504 C C . LYS A 1 183 ? -13.557 -4.665 9.304 1.00 98.00 183 LYS A C 1
ATOM 1506 O O . LYS A 1 183 ? -13.719 -5.520 10.170 1.00 98.00 183 LYS A O 1
ATOM 1511 N N . LYS A 1 184 ? -13.435 -4.970 8.010 1.00 98.62 184 LYS A N 1
ATOM 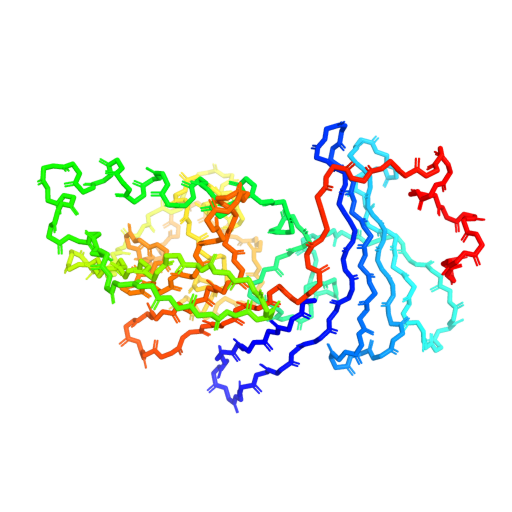1512 C CA . LYS A 1 184 ? -13.372 -6.342 7.501 1.00 98.62 184 LYS A CA 1
ATOM 1513 C C . LYS A 1 184 ? -12.355 -6.450 6.370 1.00 98.62 184 LYS A C 1
ATOM 1515 O O . LYS A 1 184 ? -12.359 -5.624 5.465 1.00 98.62 184 LYS A O 1
ATOM 1520 N N . THR A 1 185 ? -11.559 -7.510 6.386 1.00 98.69 185 THR A N 1
ATOM 1521 C CA . THR A 1 185 ? -10.629 -7.863 5.311 1.00 98.69 185 THR A CA 1
ATOM 1522 C C . THR A 1 185 ? -10.906 -9.288 4.852 1.00 98.69 185 THR A C 1
ATOM 1524 O O . THR A 1 185 ? -11.123 -10.176 5.672 1.00 98.69 185 THR A O 1
ATOM 1527 N N . ILE A 1 186 ? -10.905 -9.521 3.545 1.00 98.81 186 ILE A N 1
ATOM 1528 C CA . ILE A 1 186 ? -10.929 -10.854 2.940 1.00 98.81 186 ILE A CA 1
ATOM 1529 C C . ILE A 1 186 ? -9.612 -11.029 2.198 1.00 98.81 186 ILE A C 1
ATOM 1531 O O . ILE A 1 186 ? -9.255 -10.188 1.377 1.00 98.81 186 ILE A O 1
ATOM 1535 N N . LEU A 1 187 ? -8.903 -12.112 2.488 1.00 98.75 187 LEU A N 1
ATOM 1536 C CA . LEU A 1 187 ? -7.621 -12.446 1.888 1.00 98.75 187 LEU A CA 1
ATOM 1537 C C . LEU A 1 187 ? -7.714 -13.804 1.207 1.00 98.75 187 LEU A C 1
ATOM 1539 O O . LEU A 1 187 ? -8.214 -14.758 1.807 1.00 98.75 187 LEU A O 1
ATOM 1543 N N . PHE A 1 188 ? -7.197 -13.903 -0.015 1.00 98.75 188 PHE A N 1
ATOM 1544 C CA . PHE A 1 188 ? -6.877 -15.190 -0.632 1.00 98.75 188 PHE A CA 1
ATOM 1545 C C . PHE A 1 188 ? -5.368 -15.375 -0.545 1.00 98.75 188 PHE A C 1
ATOM 1547 O O . PHE A 1 188 ? -4.621 -14.658 -1.207 1.00 98.75 188 PHE A O 1
ATOM 1554 N N . ILE A 1 189 ? -4.932 -16.290 0.316 1.00 98.56 189 ILE A N 1
ATOM 1555 C CA . ILE A 1 189 ? -3.519 -16.556 0.585 1.00 98.56 189 ILE A CA 1
ATOM 1556 C C . ILE A 1 189 ? -3.094 -17.771 -0.227 1.00 98.56 189 ILE A C 1
ATOM 1558 O O . ILE A 1 189 ? -3.620 -18.855 0.014 1.00 98.56 189 ILE A O 1
ATOM 1562 N N . ASP A 1 190 ? -2.156 -17.604 -1.158 1.00 98.31 190 ASP A N 1
ATOM 1563 C CA . ASP A 1 190 ? -1.604 -18.716 -1.939 1.00 98.31 190 ASP A CA 1
ATOM 1564 C C . ASP A 1 190 ? -1.040 -19.792 -1.003 1.00 98.31 190 ASP A C 1
ATOM 1566 O O . ASP A 1 190 ? -0.189 -19.503 -0.158 1.00 98.31 190 ASP A O 1
ATOM 1570 N N . LYS A 1 191 ? -1.487 -21.042 -1.158 1.00 98.31 191 LYS A N 1
ATOM 1571 C CA . LYS A 1 191 ? -1.031 -22.153 -0.312 1.00 98.31 191 LYS A CA 1
ATOM 1572 C C . LYS A 1 191 ? 0.458 -22.459 -0.483 1.00 98.31 191 LYS A C 1
ATOM 1574 O O . LYS A 1 191 ? 1.051 -23.053 0.415 1.00 98.31 191 LYS A O 1
ATOM 1579 N N . LYS A 1 192 ? 1.059 -22.089 -1.620 1.00 97.25 192 LYS A N 1
ATO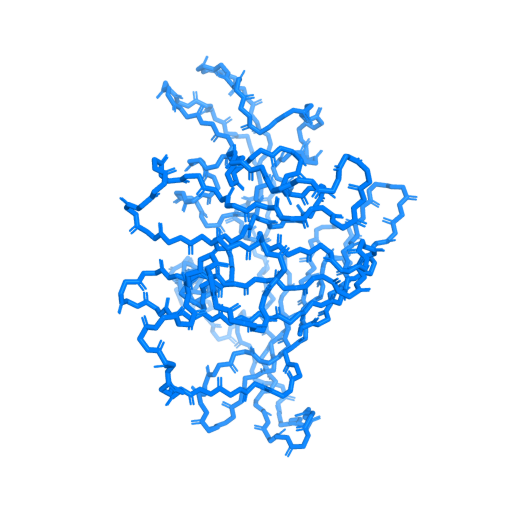M 1580 C CA . LYS A 1 192 ? 2.472 -22.364 -1.911 1.00 97.25 192 LYS A CA 1
ATOM 1581 C C . LYS A 1 192 ? 3.399 -21.288 -1.354 1.00 97.25 192 LYS A C 1
ATOM 1583 O O . LYS A 1 192 ? 4.391 -21.615 -0.712 1.00 97.25 192 LYS A O 1
ATOM 1588 N N . THR A 1 193 ? 3.106 -20.020 -1.636 1.00 95.81 193 THR A N 1
ATOM 1589 C CA . THR A 1 193 ? 3.985 -18.895 -1.267 1.00 95.81 193 THR A CA 1
ATOM 1590 C C . THR A 1 193 ? 3.580 -18.197 0.029 1.00 95.81 193 THR A C 1
ATOM 1592 O O . THR A 1 193 ? 4.367 -17.428 0.572 1.00 95.81 193 THR A O 1
ATOM 1595 N N . PHE A 1 194 ? 2.364 -18.442 0.527 1.00 96.00 194 PHE A N 1
ATOM 1596 C CA . PHE A 1 194 ? 1.743 -17.722 1.645 1.00 96.00 194 PHE A CA 1
ATOM 1597 C C . PHE A 1 194 ? 1.587 -16.210 1.425 1.00 96.00 194 PHE A C 1
ATOM 1599 O O . PHE A 1 194 ? 1.345 -15.460 2.374 1.00 96.00 194 PHE A O 1
ATOM 1606 N N . LEU A 1 195 ? 1.676 -15.750 0.175 1.00 95.94 195 LEU A N 1
ATOM 1607 C CA . LEU A 1 195 ? 1.427 -14.360 -0.187 1.00 95.94 195 LEU A CA 1
ATOM 1608 C C . LEU A 1 195 ? -0.064 -14.123 -0.477 1.00 95.94 195 LEU A C 1
ATOM 1610 O O . LEU A 1 195 ? -0.744 -15.006 -1.013 1.00 95.94 195 LEU A O 1
ATOM 1614 N N . PRO A 1 196 ? -0.596 -12.932 -0.152 1.00 97.12 196 PRO A N 1
ATOM 1615 C CA . PRO A 1 196 ? -1.953 -12.564 -0.526 1.00 97.12 196 PRO A CA 1
ATOM 1616 C C . PRO A 1 196 ? -2.045 -12.300 -2.034 1.00 97.12 196 PRO A C 1
ATOM 1618 O O . PRO A 1 196 ? -1.410 -11.383 -2.549 1.00 97.12 196 PRO A O 1
ATOM 1621 N N . LEU A 1 197 ? -2.881 -13.068 -2.733 1.00 98.06 197 LEU A N 1
ATOM 1622 C CA . LEU A 1 197 ? -3.200 -12.846 -4.148 1.00 98.06 197 LEU A CA 1
ATOM 1623 C C . LEU A 1 197 ? -4.428 -11.962 -4.340 1.00 98.06 197 LEU A C 1
ATOM 1625 O O . LEU A 1 197 ? -4.535 -11.256 -5.339 1.00 98.06 197 LEU A O 1
ATOM 1629 N N . VAL A 1 198 ? -5.352 -11.985 -3.380 1.00 98.62 198 VAL A N 1
ATOM 1630 C CA . VAL A 1 198 ? -6.520 -11.103 -3.361 1.00 98.62 198 VAL A CA 1
ATOM 1631 C C . VAL A 1 198 ? -6.644 -10.486 -1.986 1.00 98.62 198 VAL A C 1
ATOM 1633 O O . VAL A 1 198 ? -6.525 -11.185 -0.979 1.00 98.62 198 VAL A O 1
ATOM 1636 N N . GLN A 1 199 ? -6.916 -9.188 -1.956 1.00 98.50 199 GLN A N 1
ATOM 1637 C CA . GLN A 1 199 ? -7.234 -8.440 -0.750 1.00 98.50 199 GLN A CA 1
ATOM 1638 C C . GLN A 1 199 ? -8.518 -7.658 -1.006 1.00 98.50 199 GLN A C 1
ATOM 1640 O O . GLN A 1 199 ? -8.577 -6.897 -1.965 1.00 98.50 199 GLN A O 1
ATOM 1645 N N . VAL A 1 200 ? -9.548 -7.845 -0.182 1.00 98.69 200 VAL A N 1
ATOM 1646 C CA . VAL A 1 200 ? -10.783 -7.046 -0.221 1.00 98.69 200 VAL A CA 1
ATOM 1647 C C . VAL A 1 200 ? -10.984 -6.402 1.137 1.00 98.69 200 VAL A C 1
ATOM 1649 O O . VAL A 1 200 ? -11.098 -7.099 2.144 1.00 98.69 200 VAL A O 1
ATOM 1652 N N . ILE A 1 201 ? -11.022 -5.079 1.162 1.00 98.56 201 ILE A N 1
ATOM 1653 C CA . ILE A 1 201 ? -11.034 -4.270 2.369 1.00 98.56 201 ILE A CA 1
ATOM 1654 C C . ILE A 1 201 ? -12.387 -3.565 2.468 1.00 98.56 201 ILE A C 1
ATOM 1656 O O . ILE A 1 201 ? -12.885 -2.985 1.500 1.00 98.56 201 ILE A O 1
ATOM 1660 N N . TYR A 1 202 ? -12.962 -3.597 3.665 1.00 98.38 202 TYR A N 1
ATOM 1661 C CA . TYR A 1 202 ? -14.183 -2.896 4.027 1.00 98.38 202 TYR A CA 1
ATOM 1662 C C . TYR A 1 202 ? -13.949 -2.024 5.258 1.00 98.38 202 TYR A C 1
ATOM 1664 O O . TYR A 1 202 ? -13.326 -2.456 6.236 1.00 98.38 202 TYR A O 1
ATOM 1672 N N . ASP A 1 203 ? -14.515 -0.827 5.230 1.00 97.25 203 ASP A N 1
ATOM 1673 C CA . ASP A 1 203 ? -14.532 0.121 6.339 1.00 97.25 203 ASP A CA 1
ATOM 1674 C C . ASP A 1 203 ? -15.963 0.293 6.890 1.00 97.25 203 ASP A C 1
ATOM 1676 O O . ASP A 1 203 ? -16.832 -0.565 6.702 1.00 97.25 203 ASP A O 1
ATOM 1680 N N . GLU A 1 204 ? -16.225 1.369 7.635 1.00 95.56 204 GLU A N 1
ATOM 1681 C CA . GLU A 1 204 ? -17.558 1.660 8.166 1.00 95.56 204 GLU A CA 1
ATOM 1682 C C . GLU A 1 204 ? -18.607 2.022 7.107 1.00 95.56 204 GLU A C 1
ATOM 1684 O O . GLU A 1 204 ? -19.797 1.909 7.398 1.00 95.56 204 GLU A O 1
ATOM 1689 N N . LEU A 1 205 ? -18.188 2.415 5.901 1.00 95.50 205 LEU A N 1
ATOM 1690 C CA . LEU A 1 205 ? -19.064 2.789 4.788 1.00 95.50 205 LEU A CA 1
ATOM 1691 C C . LEU A 1 205 ? -19.326 1.620 3.826 1.00 95.50 205 LEU A C 1
ATOM 1693 O O . LEU A 1 205 ? -20.128 1.748 2.902 1.00 95.50 205 LEU A O 1
ATOM 1697 N N . GLY A 1 206 ? -18.684 0.471 4.045 1.00 96.19 206 GLY A N 1
ATOM 1698 C CA . GLY A 1 206 ? -18.818 -0.715 3.208 1.00 96.19 206 GLY A CA 1
ATOM 1699 C C . GLY A 1 206 ? -17.539 -0.992 2.431 1.00 96.19 206 GLY A C 1
ATOM 1700 O O . GLY A 1 206 ? -16.458 -1.006 3.010 1.00 96.19 206 GLY A O 1
ATOM 1701 N N . PHE A 1 207 ? -17.659 -1.308 1.141 1.00 97.19 207 PHE A N 1
ATOM 1702 C CA . PHE A 1 207 ? -16.501 -1.598 0.291 1.00 97.19 207 PHE A CA 1
ATOM 1703 C C . PHE A 1 207 ? -15.545 -0.399 0.267 1.00 97.19 207 PHE A C 1
ATOM 1705 O O . PHE A 1 207 ? -15.971 0.715 -0.034 1.00 97.19 207 PHE A O 1
ATOM 1712 N N . PHE A 1 208 ? -14.268 -0.624 0.574 1.00 97.44 208 PHE A N 1
ATOM 1713 C CA . PHE A 1 208 ? -13.242 0.416 0.549 1.00 97.44 208 PHE A CA 1
ATOM 1714 C C . PHE A 1 208 ? -12.292 0.211 -0.628 1.00 97.44 208 PHE A C 1
ATOM 1716 O O . PHE A 1 208 ? -12.154 1.100 -1.465 1.00 97.44 208 PHE A O 1
ATOM 1723 N N . GLU A 1 209 ? -11.686 -0.971 -0.738 1.00 97.69 209 GLU A N 1
ATOM 1724 C CA . GLU A 1 209 ? -10.781 -1.281 -1.843 1.00 97.69 209 GLU A CA 1
ATOM 1725 C C . GLU A 1 209 ? -10.624 -2.784 -2.087 1.00 97.69 209 GLU A C 1
ATOM 1727 O O . GLU A 1 209 ? -10.919 -3.617 -1.226 1.00 97.69 209 GLU A O 1
ATOM 1732 N N . ARG A 1 210 ? -10.148 -3.131 -3.282 1.00 98.12 210 ARG A N 1
ATOM 1733 C CA . ARG A 1 210 ? -9.757 -4.485 -3.668 1.00 98.12 210 ARG A CA 1
ATOM 1734 C C . ARG A 1 210 ? -8.476 -4.453 -4.481 1.00 98.12 210 ARG A C 1
ATOM 1736 O O . ARG A 1 210 ? -8.399 -3.682 -5.429 1.00 98.12 210 ARG A O 1
ATOM 1743 N N . TYR A 1 211 ? -7.552 -5.356 -4.172 1.00 97.75 211 TYR A N 1
ATOM 1744 C CA . TYR A 1 211 ? -6.345 -5.616 -4.957 1.00 97.75 211 TYR A CA 1
ATOM 1745 C C . TYR A 1 211 ? -6.295 -7.077 -5.377 1.00 97.75 211 TYR A C 1
ATOM 1747 O O . TYR A 1 211 ? -6.597 -7.973 -4.587 1.00 97.75 211 TYR A O 1
ATOM 1755 N N . GLU A 1 212 ? -5.884 -7.305 -6.618 1.00 98.31 212 GLU A N 1
ATOM 1756 C CA . GLU A 1 212 ? -5.697 -8.625 -7.204 1.00 98.31 212 GLU A CA 1
ATOM 1757 C C . GLU A 1 212 ? -4.338 -8.733 -7.897 1.00 98.31 212 GLU A C 1
ATOM 1759 O O . GLU A 1 212 ? -4.019 -7.969 -8.816 1.00 98.31 212 GLU A O 1
ATOM 1764 N N . TYR A 1 213 ? -3.549 -9.723 -7.496 1.00 97.75 213 TYR A N 1
ATOM 1765 C CA . TYR A 1 213 ? -2.237 -10.028 -8.054 1.00 97.75 213 TYR A CA 1
ATOM 1766 C C . TYR A 1 213 ? -2.353 -11.221 -9.004 1.00 97.75 213 TYR A C 1
ATOM 1768 O O . TYR A 1 213 ? -2.323 -12.374 -8.584 1.00 97.75 213 TYR A O 1
ATOM 1776 N N . HIS A 1 214 ? -2.510 -10.909 -10.288 1.00 97.44 214 HIS A N 1
ATOM 1777 C CA . HIS A 1 214 ? -2.497 -11.870 -11.396 1.00 97.44 214 HIS A CA 1
ATOM 1778 C C . HIS A 1 214 ? -1.059 -12.112 -11.867 1.00 97.44 214 HIS A C 1
ATOM 1780 O O . HIS A 1 214 ? -0.268 -11.164 -11.863 1.00 97.44 214 HIS A O 1
ATOM 1786 N N . ASP A 1 215 ? -0.752 -13.343 -12.275 1.00 96.00 215 ASP A N 1
ATOM 1787 C CA . ASP A 1 215 ? 0.575 -13.809 -12.705 1.00 96.00 215 ASP A CA 1
ATOM 1788 C C . ASP A 1 215 ? 1.687 -13.441 -11.703 1.00 96.00 215 ASP A C 1
ATOM 1790 O O . ASP A 1 215 ? 2.740 -12.904 -12.050 1.00 96.00 215 ASP A O 1
ATOM 1794 N N . LEU A 1 216 ? 1.435 -13.674 -10.407 1.00 95.50 216 LEU A N 1
ATOM 1795 C CA . LEU A 1 216 ? 2.441 -13.413 -9.379 1.00 95.50 216 LEU A CA 1
ATOM 1796 C C . LEU A 1 216 ? 3.613 -14.392 -9.520 1.00 95.50 216 LEU A C 1
ATOM 1798 O O . LEU A 1 216 ? 3.473 -15.602 -9.294 1.00 95.50 216 LEU A O 1
ATOM 1802 N N . GLN A 1 217 ? 4.776 -13.822 -9.816 1.00 95.06 217 GLN A N 1
ATOM 1803 C CA . GLN A 1 217 ? 6.065 -14.495 -9.857 1.00 95.06 217 GLN A CA 1
ATOM 1804 C C . GLN A 1 217 ? 6.903 -14.041 -8.658 1.00 95.06 217 GLN A C 1
ATOM 1806 O O . GLN A 1 217 ? 6.952 -12.855 -8.330 1.00 95.06 217 GLN A O 1
ATOM 1811 N N . VAL A 1 218 ? 7.546 -14.998 -7.993 1.00 94.62 218 VAL A N 1
ATOM 1812 C CA . VAL A 1 218 ? 8.393 -14.776 -6.813 1.00 94.62 218 VAL A CA 1
ATOM 1813 C C . VAL A 1 218 ? 9.794 -15.305 -7.085 1.00 94.62 218 VAL A C 1
ATOM 1815 O O . VAL A 1 218 ? 9.974 -16.128 -7.982 1.00 94.62 218 VAL A O 1
ATOM 1818 N N . ASP A 1 219 ? 10.774 -14.820 -6.324 1.00 91.88 219 ASP A N 1
ATOM 1819 C CA . ASP A 1 219 ? 12.178 -15.251 -6.402 1.00 91.88 219 ASP A CA 1
ATOM 1820 C C . ASP A 1 219 ? 12.791 -15.139 -7.812 1.00 91.88 219 ASP A C 1
ATOM 1822 O O . ASP A 1 219 ? 13.650 -15.923 -8.220 1.00 91.88 219 ASP A O 1
ATOM 1826 N N . LEU A 1 220 ? 12.350 -14.131 -8.570 1.00 92.31 220 LEU A N 1
ATOM 1827 C CA . LEU A 1 220 ? 12.916 -13.809 -9.874 1.00 92.31 220 LEU A CA 1
ATOM 1828 C C . LEU A 1 220 ? 14.322 -13.225 -9.731 1.00 92.31 220 LEU A C 1
ATOM 1830 O O . LEU A 1 220 ? 14.596 -12.403 -8.858 1.00 92.31 220 LEU A O 1
ATOM 1834 N N . THR A 1 221 ? 15.201 -13.600 -10.658 1.00 92.81 221 THR A N 1
ATOM 1835 C CA . THR A 1 221 ? 16.497 -12.939 -10.830 1.00 92.81 221 THR A CA 1
ATOM 1836 C C . THR A 1 221 ? 16.366 -11.857 -11.891 1.00 92.81 221 THR A C 1
ATOM 1838 O O . THR A 1 221 ? 16.166 -12.156 -13.067 1.00 92.81 221 THR A O 1
ATOM 1841 N N . PHE A 1 222 ? 16.494 -10.602 -11.473 1.00 94.56 222 PHE A N 1
ATOM 1842 C CA . PHE A 1 222 ? 16.508 -9.461 -12.383 1.00 94.56 222 PHE A CA 1
ATOM 1843 C C . PHE A 1 222 ? 17.888 -9.265 -13.006 1.00 94.56 222 PHE A C 1
ATOM 1845 O O . PHE A 1 222 ? 18.916 -9.588 -12.399 1.00 94.56 222 PHE A O 1
ATOM 1852 N N . LYS A 1 223 ? 17.932 -8.690 -14.212 1.00 95.06 223 LYS A N 1
ATOM 1853 C CA . LYS A 1 223 ? 19.215 -8.257 -14.783 1.00 95.06 223 LYS A CA 1
ATOM 1854 C C . LYS A 1 223 ? 19.802 -7.135 -13.926 1.00 95.06 223 LYS A C 1
ATOM 1856 O O . LYS A 1 223 ? 19.078 -6.355 -13.309 1.00 95.06 223 LYS A O 1
ATOM 1861 N N . LYS A 1 224 ? 21.133 -7.029 -13.907 1.00 92.81 224 LYS A N 1
ATOM 1862 C CA . LYS A 1 224 ? 21.858 -6.047 -13.080 1.00 92.81 224 LYS A CA 1
ATOM 1863 C C . LYS A 1 224 ? 21.406 -4.600 -13.334 1.00 92.81 224 LYS A C 1
ATOM 1865 O O . LYS A 1 224 ? 21.419 -3.786 -12.416 1.00 92.81 224 LYS A O 1
ATOM 1870 N N . ASP A 1 225 ? 21.039 -4.295 -14.570 1.00 94.81 225 ASP A N 1
ATOM 1871 C CA . ASP A 1 225 ? 20.603 -2.989 -15.059 1.00 94.81 225 ASP A CA 1
ATOM 1872 C C . ASP A 1 225 ? 19.073 -2.838 -15.122 1.00 94.81 225 ASP A C 1
ATOM 1874 O O . ASP A 1 225 ? 18.583 -1.774 -15.480 1.00 94.81 225 ASP A O 1
ATOM 1878 N N . GLU A 1 226 ? 18.295 -3.854 -14.740 1.00 96.31 226 GLU A N 1
ATOM 1879 C CA . GLU A 1 226 ? 16.841 -3.874 -14.955 1.00 96.31 226 GLU A CA 1
ATOM 1880 C C . GLU A 1 226 ? 16.067 -2.835 -14.147 1.00 96.31 226 GLU A C 1
ATOM 1882 O O . GLU A 1 226 ? 14.957 -2.494 -14.521 1.00 96.31 226 GLU A O 1
ATOM 1887 N N . PHE A 1 227 ? 16.617 -2.304 -13.057 1.00 96.62 227 PHE A N 1
ATOM 1888 C CA . PHE A 1 227 ? 16.013 -1.192 -12.312 1.00 96.62 227 PHE A CA 1
ATOM 1889 C C . PHE A 1 227 ? 16.715 0.134 -12.612 1.00 96.62 227 PHE A C 1
ATOM 1891 O O . PHE A 1 227 ? 16.836 0.977 -11.732 1.00 96.62 227 PHE A O 1
ATOM 1898 N N . THR A 1 228 ? 17.215 0.330 -13.830 1.00 95.50 228 THR A N 1
ATOM 1899 C CA . THR A 1 228 ? 17.872 1.580 -14.235 1.00 95.50 228 THR A CA 1
ATOM 1900 C C . THR A 1 228 ? 17.063 2.320 -15.292 1.00 95.50 228 THR A C 1
ATOM 1902 O O . THR A 1 228 ? 16.195 1.746 -15.948 1.00 95.50 228 THR A O 1
ATOM 1905 N N . ARG A 1 229 ? 17.351 3.619 -15.440 1.00 94.69 229 ARG A N 1
ATOM 1906 C CA . ARG A 1 229 ? 16.735 4.473 -16.459 1.00 94.69 229 ARG A CA 1
ATOM 1907 C C . ARG A 1 229 ? 16.930 3.913 -17.870 1.00 94.69 229 ARG A C 1
ATOM 1909 O O . ARG A 1 229 ? 15.999 3.942 -18.660 1.00 94.69 229 ARG A O 1
ATOM 1916 N N . ASP A 1 230 ? 18.123 3.396 -18.144 1.00 94.69 230 ASP A N 1
ATOM 1917 C CA . ASP A 1 230 ? 18.561 3.019 -19.490 1.00 94.69 230 ASP A CA 1
ATOM 1918 C C . ASP A 1 230 ? 18.181 1.576 -19.859 1.00 94.69 230 ASP A C 1
ATOM 1920 O O . ASP A 1 230 ? 18.602 1.064 -20.899 1.00 94.69 230 ASP A O 1
ATOM 1924 N N . PHE A 1 231 ? 17.405 0.890 -19.010 1.00 97.06 231 PHE A N 1
ATOM 1925 C CA . PHE A 1 231 ? 16.987 -0.474 -19.289 1.00 97.06 231 PHE A CA 1
ATOM 1926 C C . PHE A 1 231 ? 16.080 -0.507 -20.533 1.00 97.06 231 PHE A C 1
ATOM 1928 O O . PHE A 1 231 ? 15.012 0.102 -20.499 1.00 97.06 231 PHE A O 1
ATOM 1935 N N . PRO A 1 232 ? 16.420 -1.256 -21.604 1.00 95.25 232 PRO A N 1
ATOM 1936 C CA . PRO A 1 232 ? 15.746 -1.127 -22.904 1.00 95.25 232 PRO A CA 1
ATOM 1937 C C . PRO A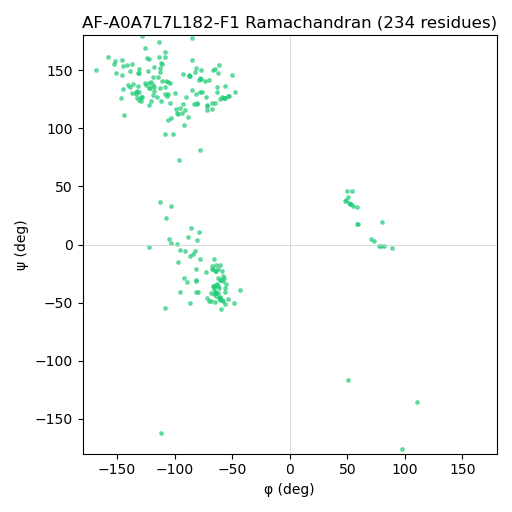 1 232 ? 14.240 -1.417 -22.925 1.00 95.25 232 PRO A C 1
ATOM 1939 O O . PRO A 1 232 ? 13.571 -1.085 -23.898 1.00 95.25 232 PRO A O 1
ATOM 1942 N N . ALA A 1 233 ? 13.707 -2.088 -21.900 1.00 95.06 233 ALA A N 1
ATOM 1943 C CA . ALA A 1 233 ? 12.277 -2.369 -21.797 1.00 95.06 233 ALA A CA 1
ATOM 1944 C C . ALA A 1 233 ? 11.464 -1.209 -21.189 1.00 95.06 233 ALA A C 1
ATOM 1946 O O . ALA A 1 233 ? 10.238 -1.309 -21.151 1.00 95.06 233 ALA A O 1
ATOM 1947 N N . TYR A 1 234 ? 12.122 -0.162 -20.681 1.00 95.44 234 TYR A N 1
ATOM 1948 C CA . TYR A 1 234 ? 11.498 1.014 -20.068 1.00 95.44 234 TYR A CA 1
ATOM 1949 C C . TYR A 1 234 ? 11.696 2.253 -20.949 1.00 95.44 234 TYR A C 1
ATOM 1951 O O . TYR A 1 234 ? 12.660 2.325 -21.708 1.00 95.44 234 TYR A O 1
ATOM 1959 N N . HIS A 1 235 ? 10.813 3.247 -20.834 1.00 92.25 235 HIS A N 1
ATOM 1960 C CA . HIS A 1 235 ? 10.786 4.419 -21.723 1.00 92.25 235 HIS A CA 1
ATOM 1961 C C . HIS A 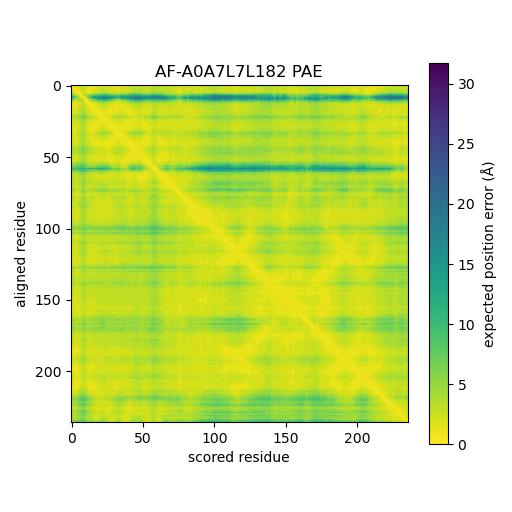1 235 ? 11.167 5.730 -21.007 1.00 92.25 235 HIS A C 1
ATOM 1963 O O . HIS A 1 235 ? 10.591 6.784 -21.280 1.00 92.25 235 HIS A O 1
ATOM 1969 N N . PHE A 1 236 ? 12.117 5.680 -20.065 1.00 90.81 236 PHE A N 1
ATOM 1970 C CA . PHE A 1 236 ? 12.525 6.839 -19.255 1.00 90.81 236 PHE A CA 1
ATOM 1971 C C . PHE A 1 236 ? 13.491 7.820 -19.940 1.00 90.81 236 PHE A C 1
ATOM 1973 O O . PHE A 1 236 ? 14.319 7.426 -20.777 1.00 90.81 236 PHE A O 1
#

Sequence (236 aa):
MKDWERRENRNREGEQHIKVNISPFWVYAYIAKPSKGVEALWRQGENNNKVLVHPNSFPYISLNLDPNGSLVRSGSHHNLFAANPNYTAEIIRDTYKKVGKEFTNIFKYEGDVVFDGKECYKIVINYTPYKLYNYQVKPGEDVFSIAQKLYLNEFKIKELNKLKDYTGLKAGQTLVLPNSYAKKTILFIDKKTFLPLVQVIYDELGFFERYEYHDLQVDLTFKKDEFTRDFPAYHF

Foldseek 3Di:
DWKWFDDPPDIDIWDWDWDFDQVQTWIWIATCPDQHGKIWTATPPPPVRFIWIQSVDPVRDIDGHHQQDCVQCVLPLDTPVCVRLVLVVVQVVLLCVVCPVCCPVFWDFPDWDDDLNFIWTKIKGQQPVKDKDKDFAAPPDWLVNVCVVQSAGSSQQCRQAVNPGRDDDDGRDIGIDINGNANMWIFTQGPPPRGTQKIWGAHPVGGGMIDGHHPDDPPDDDDPCRSDPPNVVGSD

Nearest PDB structures (foldseek):
  5jcd-assembly2_B  TM=8.937E-01  e=1.194E-01  Oryza sativa Japonica Group
  4b8v-assembly1_A  TM=8.552E-01  e=1.009E-01  Fulvia fulva
  4s3j-assembly3_C  TM=8.589E-01  e=1.580E-01  Bacillus cereus ATCC 10876
  5jce-assembly1_A  TM=5.015E-01  e=2.944E-02  Oryza sativa Japonica Group
  5c8q-assembly1_B  TM=4.656E-01  e=3.113E-02  Pyricularia oryzae

Organism: NCBI:txid2745197

Solvent-accessible surface area (backbone atoms only — not comparable to full-atom values): 13320 Å² total; per-residue (Å²): 60,40,36,40,38,60,47,102,89,48,76,45,66,38,29,36,51,75,49,74,44,80,82,73,47,31,41,39,38,38,27,63,32,80,58,54,62,22,34,39,43,36,44,71,86,37,75,89,60,27,26,40,33,21,62,69,43,91,91,68,59,62,42,81,37,56,51,87,35,65,80,70,27,67,81,47,69,56,49,76,70,62,73,40,69,63,52,58,53,48,38,52,48,50,50,52,64,74,44,51,90,48,39,76,80,25,50,37,79,76,50,78,45,77,56,94,94,37,58,18,42,30,37,37,36,45,43,81,87,60,44,76,45,83,41,70,37,49,83,92,45,33,41,61,59,49,15,64,75,67,45,39,50,45,42,57,42,31,59,69,57,70,46,92,60,63,60,87,59,52,62,70,39,77,41,51,37,64,80,48,63,43,33,31,38,39,34,32,27,30,71,86,80,67,45,72,36,30,42,38,36,20,44,96,91,37,81,39,36,36,43,34,50,62,88,79,79,74,94,75,84,74,61,97,54,63,90,43,66,84,25,86,93,54,88,90

Secondary structure (DSSP, 8-state):
-EEEEEETTEEEEEEEEEEEETTTTEEEEEEEESSTT-EEEEETTSGGGPEEEE-SSTT---EEE-TTSHHHHTT-SS-GGGGSHHHHHHHHHHHHHHHGGGHHHHEEEEEEEEETTEEEEEEEEE-TT--EEEEEPPTT--HHHHHHHHT--HHHHHHHTT-SSSS-PPTT-EEEEESSS-SEEEEEEETTT--EEEEEEEETTEEEEEEE--S---S----TTTTSTT-TTS--

Mean predicted aligned error: 3.38 Å